Protein AF-A0A067BHR4-F1 (afdb_monomer)

InterPro domains:
  IPR001680 WD40 repeat [PF00400] (67-92)
  IPR001680 WD40 repeat [PS50082] (105-138)
  IPR001680 WD40 repeat [PS50082] (194-236)
  IPR001680 WD40 repeat [SM00320] (6-43)
  IPR001680 WD40 repeat [SM00320] (51-92)
  IPR001680 WD40 repeat [SM00320] (98-138)
  IPR001680 WD40 repeat [SM00320] (142-183)
  IPR001680 WD40 repeat [SM00320] (187-227)
  IPR001680 WD40 repeat [SM00320] (233-272)
  IPR015943 WD40/YVTN repeat-like-containing domain superfamily [G3DSA:2.130.10.10] (4-142)
  IPR015943 WD40/YVTN repeat-like-containing domain superfamily [G3DSA:2.130.10.10] (143-294)
  IPR019775 WD40 repeat, conserved site [PS00678] (214-228)
  IPR020472 PAC1/LIS1-like, WD-40 repeat [PR00320] (125-139)
  IPR020472 PAC1/LIS1-like, WD-40 repeat [PR00320] (214-228)
  IPR020472 PAC1/LIS1-like, WD-40 repeat [PR00320] (259-273)
  IPR036322 WD40-repeat-containing domain superfamily [SSF50978] (16-294)
  IPR037590 GATOR2 complex protein WDR24 [PTHR46200] (10-293)

Organism: Saprolegnia parasitica (strain CBS 223.65) (NCBI:txid695850)

Nearest PDB structures (foldseek):
  7uhy-assembly1_C-2  TM=9.517E-01  e=4.506E-29  Homo sapiens
  3w15-assembly1_A  TM=8.547E-01  e=2.687E-17  Saccharomyces cerevisiae S288C
  4ui9-assembly1_R  TM=8.628E-01  e=4.664E-16  Homo sapiens
  6s29-assembly1_A  TM=7.971E-01  e=6.706E-14  Schizosaccharomyces pombe
  8glv-assembly1_AF  TM=8.150E-01  e=4.045E-13  Chlamydomonas reinhardtii

Structure (mmCIF, N/CA/C/O backbone):
data_AF-A0A067BHR4-F1
#
_entry.id   AF-A0A067BHR4-F1
#
loop_
_atom_site.group_PDB
_atom_site.id
_atom_site.type_symbol
_atom_site.label_atom_id
_atom_site.label_alt_id
_atom_site.label_comp_id
_atom_site.label_asym_id
_atom_site.label_entity_id
_atom_site.label_seq_id
_atom_site.pdbx_PDB_ins_code
_atom_site.Cartn_x
_atom_site.Cartn_y
_atom_site.Cartn_z
_atom_site.occupancy
_atom_site.B_iso_or_equiv
_atom_site.auth_seq_id
_atom_site.auth_comp_id
_atom_site.auth_asym_id
_atom_site.auth_atom_id
_atom_site.pdbx_PDB_model_num
ATOM 1 N N . MET A 1 1 ? -31.551 -3.192 -27.755 1.00 36.75 1 MET A N 1
ATOM 2 C CA . MET A 1 1 ? -30.287 -2.454 -27.959 1.00 36.75 1 MET A CA 1
ATOM 3 C C . MET A 1 1 ? -29.221 -3.096 -27.089 1.00 36.75 1 MET A C 1
ATOM 5 O O . MET A 1 1 ? -29.213 -2.905 -25.882 1.00 36.75 1 MET A O 1
ATOM 9 N N . THR A 1 2 ? -28.407 -3.964 -27.681 1.00 36.38 2 THR A N 1
ATOM 10 C CA . THR A 1 2 ? -27.302 -4.659 -27.014 1.00 36.38 2 THR A CA 1
ATOM 11 C C . THR A 1 2 ? -26.177 -3.666 -26.753 1.00 36.38 2 THR A C 1
ATOM 13 O O . THR A 1 2 ? -25.510 -3.235 -27.690 1.00 36.38 2 THR A O 1
ATOM 16 N N . ALA A 1 3 ? -25.985 -3.280 -25.491 1.00 41.50 3 ALA A N 1
ATOM 17 C CA . ALA A 1 3 ? -24.822 -2.509 -25.077 1.00 41.50 3 ALA A CA 1
ATOM 18 C C . ALA A 1 3 ? -23.563 -3.336 -25.375 1.00 41.50 3 ALA A C 1
ATOM 20 O O . ALA A 1 3 ? -23.312 -4.362 -24.741 1.00 41.50 3 ALA A O 1
ATOM 21 N N . THR A 1 4 ? -22.795 -2.919 -26.378 1.00 42.12 4 THR A N 1
ATOM 22 C CA . THR A 1 4 ? -21.452 -3.432 -26.635 1.00 42.12 4 THR A CA 1
ATOM 23 C C . THR A 1 4 ? -20.629 -3.214 -25.371 1.00 42.12 4 THR A C 1
ATOM 25 O O . THR A 1 4 ? -20.359 -2.070 -25.002 1.00 42.12 4 THR A O 1
ATOM 28 N N . ARG A 1 5 ? -20.267 -4.302 -24.675 1.00 44.56 5 ARG A N 1
ATOM 29 C CA . ARG A 1 5 ? -19.268 -4.245 -23.600 1.00 44.56 5 ARG A CA 1
ATOM 30 C C . ARG A 1 5 ? -18.045 -3.517 -24.164 1.00 44.56 5 ARG A C 1
ATOM 32 O O . ARG A 1 5 ? -17.594 -3.915 -25.240 1.00 44.56 5 ARG A O 1
ATOM 39 N N . PRO A 1 6 ? -17.519 -2.476 -23.496 1.00 44.69 6 PRO A N 1
ATOM 40 C CA . PRO A 1 6 ? -16.293 -1.843 -23.953 1.00 44.69 6 PRO A CA 1
ATOM 41 C C . PRO A 1 6 ? -15.227 -2.933 -24.066 1.00 44.69 6 PRO A C 1
ATOM 43 O O . PRO A 1 6 ? -15.014 -3.704 -23.128 1.00 44.69 6 PRO A O 1
ATOM 46 N N . SER A 1 7 ? -14.629 -3.055 -25.250 1.00 50.75 7 SER A N 1
ATOM 47 C CA . SER A 1 7 ? -13.548 -3.998 -25.504 1.00 50.75 7 SER A CA 1
ATOM 48 C C . SER A 1 7 ? -12.422 -3.695 -24.524 1.00 50.75 7 SER A C 1
ATOM 50 O O . SER A 1 7 ? -11.800 -2.635 -24.601 1.00 50.75 7 SER A O 1
ATOM 52 N N . SER A 1 8 ? -12.180 -4.596 -23.576 1.00 58.19 8 SER A N 1
ATOM 53 C CA . SER A 1 8 ? -11.047 -4.482 -22.667 1.00 58.19 8 SER A CA 1
ATOM 54 C C . SER A 1 8 ? -9.769 -4.613 -23.491 1.00 58.19 8 SER A C 1
ATOM 56 O O . SER A 1 8 ? -9.454 -5.703 -23.973 1.00 58.19 8 SER A O 1
ATOM 58 N N . VAL A 1 9 ? -9.049 -3.511 -23.685 1.00 62.59 9 VAL A N 1
ATOM 59 C CA . VAL A 1 9 ? -7.726 -3.549 -24.309 1.00 62.59 9 VAL A CA 1
ATOM 60 C C . VAL A 1 9 ? -6.771 -4.170 -23.297 1.00 62.59 9 VAL A C 1
ATOM 62 O O . VAL A 1 9 ? -6.555 -3.622 -22.217 1.00 62.59 9 VAL A O 1
ATOM 65 N N . ARG A 1 10 ? -6.230 -5.344 -23.627 1.00 75.25 10 ARG A N 1
ATOM 66 C CA . ARG A 1 10 ? -5.195 -6.008 -22.834 1.00 75.25 10 ARG A CA 1
ATOM 67 C C . ARG A 1 10 ? -3.843 -5.699 -23.465 1.00 75.25 10 ARG A C 1
ATOM 69 O O . ARG A 1 10 ? -3.618 -6.048 -24.618 1.00 75.25 10 ARG A O 1
ATOM 76 N N . ALA A 1 11 ? -2.956 -5.080 -22.698 1.00 84.06 11 ALA A N 1
ATOM 77 C CA . ALA A 1 11 ? -1.554 -4.899 -23.052 1.00 84.06 11 ALA A CA 1
ATOM 78 C C . ALA A 1 11 ? -0.674 -5.618 -22.022 1.00 84.06 11 ALA A C 1
ATOM 80 O O . ALA A 1 11 ? -1.048 -5.741 -20.855 1.00 84.06 11 ALA A O 1
ATOM 81 N N . SER A 1 12 ? 0.490 -6.097 -22.450 1.00 87.44 12 SER A N 1
ATOM 82 C CA . SER A 1 12 ? 1.488 -6.730 -21.586 1.00 87.44 12 SER A CA 1
ATOM 83 C C . SER A 1 12 ? 2.883 -6.252 -21.968 1.00 87.44 12 SER A C 1
ATOM 85 O O . SER A 1 12 ? 3.143 -5.953 -23.130 1.00 87.44 12 SER A O 1
ATOM 87 N N . MET A 1 13 ? 3.773 -6.185 -20.983 1.00 89.12 13 MET A N 1
ATOM 88 C CA . MET A 1 13 ? 5.179 -5.842 -21.165 1.00 89.12 13 MET A CA 1
ATOM 89 C C . MET A 1 13 ? 6.017 -6.798 -20.324 1.00 89.12 13 MET A C 1
ATOM 91 O O . MET A 1 13 ? 5.698 -7.026 -19.157 1.00 89.12 13 MET A O 1
ATOM 95 N N . GLU A 1 14 ? 7.067 -7.357 -20.916 1.00 88.69 14 GLU A N 1
ATOM 96 C CA . GLU A 1 14 ? 7.981 -8.269 -20.233 1.00 88.69 14 GLU A CA 1
ATOM 97 C C . GLU A 1 14 ? 9.214 -7.526 -19.713 1.00 88.69 14 GLU A C 1
ATOM 99 O O . GLU A 1 14 ? 9.689 -6.554 -20.308 1.00 88.69 14 GLU A O 1
ATOM 104 N N . PHE A 1 15 ? 9.746 -8.000 -18.588 1.00 86.94 15 PHE A N 1
ATOM 105 C CA . PHE A 1 15 ? 10.943 -7.457 -17.954 1.00 86.94 15 PHE A CA 1
ATOM 106 C C . PHE A 1 15 ? 11.947 -8.575 -17.717 1.00 86.94 15 PHE A C 1
ATOM 108 O O . PHE A 1 15 ? 11.577 -9.720 -17.484 1.00 86.94 15 PHE A O 1
ATOM 115 N N . ALA A 1 16 ? 13.231 -8.225 -17.724 1.00 84.69 16 ALA A N 1
ATOM 116 C CA . ALA A 1 16 ? 14.322 -9.181 -17.553 1.00 84.69 16 ALA A CA 1
ATOM 117 C C . ALA A 1 16 ? 14.447 -9.755 -16.124 1.00 84.69 16 ALA A C 1
ATOM 119 O O . ALA A 1 16 ? 15.324 -10.578 -15.876 1.00 84.69 16 ALA A O 1
ATOM 120 N N . GLY A 1 17 ? 13.620 -9.309 -15.174 1.00 84.88 17 GLY A N 1
ATOM 121 C CA . GLY A 1 17 ? 13.688 -9.722 -13.775 1.00 84.88 17 GLY A CA 1
ATOM 122 C C . GLY A 1 17 ? 12.357 -9.550 -13.041 1.00 84.88 17 GLY A C 1
ATOM 123 O O . GLY A 1 17 ? 11.447 -8.896 -13.561 1.00 84.88 17 GLY A O 1
ATOM 124 N N . PRO A 1 18 ? 12.237 -10.129 -11.832 1.00 86.69 18 PRO A N 1
ATOM 125 C CA . PRO A 1 18 ? 11.008 -10.097 -11.054 1.00 86.69 18 PRO A CA 1
ATOM 126 C C . PRO A 1 18 ? 10.671 -8.670 -10.615 1.00 86.69 18 PRO A C 1
ATOM 128 O O . PRO A 1 18 ? 11.534 -7.916 -10.150 1.00 86.69 18 PRO A O 1
ATOM 131 N N . LEU A 1 19 ? 9.392 -8.324 -10.739 1.00 90.62 19 LEU A N 1
ATOM 132 C CA . LEU A 1 19 ? 8.834 -7.070 -10.250 1.00 90.62 19 LEU A CA 1
ATOM 133 C C . LEU A 1 19 ? 8.261 -7.277 -8.850 1.00 90.62 19 LEU A C 1
ATOM 135 O O . LEU A 1 19 ? 7.536 -8.237 -8.605 1.00 90.62 19 LEU A O 1
ATOM 139 N N . ASN A 1 20 ? 8.552 -6.350 -7.946 1.00 91.31 20 ASN A N 1
ATOM 140 C CA . ASN A 1 20 ? 8.080 -6.398 -6.562 1.00 91.31 20 ASN A CA 1
ATOM 141 C C . ASN A 1 20 ? 6.986 -5.367 -6.280 1.00 91.31 20 ASN A C 1
ATOM 143 O O . ASN A 1 20 ? 6.199 -5.561 -5.356 1.00 91.31 20 ASN A O 1
ATOM 147 N N . ALA A 1 21 ? 6.972 -4.269 -7.038 1.00 93.06 21 ALA A N 1
ATOM 148 C CA . ALA A 1 21 ? 6.108 -3.130 -6.786 1.00 93.06 21 ALA A CA 1
ATOM 149 C C . ALA A 1 21 ? 5.686 -2.442 -8.083 1.00 93.06 21 ALA A C 1
ATOM 151 O O . ALA A 1 21 ? 6.461 -2.341 -9.044 1.00 93.06 21 ALA A O 1
ATOM 152 N N . VAL A 1 22 ? 4.465 -1.917 -8.069 1.00 94.81 22 VAL A N 1
ATOM 153 C CA . VAL A 1 22 ? 3.915 -1.089 -9.138 1.00 94.81 22 VAL A CA 1
ATOM 154 C C . VAL A 1 22 ? 3.213 0.119 -8.534 1.00 94.81 22 VAL A C 1
ATOM 156 O O . VAL A 1 22 ? 2.601 0.042 -7.471 1.00 94.81 22 VAL A O 1
ATOM 159 N N . SER A 1 23 ? 3.305 1.260 -9.206 1.00 95.38 23 SER A N 1
ATOM 160 C CA . SER A 1 23 ? 2.502 2.425 -8.863 1.00 95.38 23 SER A CA 1
ATOM 161 C C . SER A 1 23 ? 2.081 3.183 -10.100 1.00 95.38 23 SER A C 1
ATOM 163 O O . SER A 1 23 ? 2.891 3.442 -10.987 1.00 95.38 23 SER A O 1
ATOM 165 N N . VAL A 1 24 ? 0.831 3.616 -10.106 1.00 94.38 24 VAL A N 1
ATOM 166 C CA . VAL A 1 24 ? 0.246 4.495 -11.111 1.00 94.38 24 VAL A CA 1
ATOM 167 C C . VAL A 1 24 ? 0.362 5.945 -10.636 1.00 94.38 24 VAL A C 1
ATOM 169 O O . VAL A 1 24 ? 0.287 6.217 -9.436 1.00 94.38 24 VAL A O 1
ATOM 172 N N . SER A 1 25 ? 0.628 6.865 -11.562 1.00 93.69 25 SER A N 1
ATOM 173 C CA . SER A 1 25 ? 0.728 8.298 -11.280 1.00 93.69 25 SER A CA 1
ATOM 174 C C . SER A 1 25 ? -0.648 8.919 -11.026 1.00 93.69 25 SER A C 1
ATOM 176 O O . SER A 1 25 ? -1.676 8.328 -11.362 1.00 93.69 25 SER A O 1
ATOM 178 N N . SER A 1 26 ? -0.695 10.126 -10.458 1.00 88.88 26 SER A N 1
ATOM 179 C CA . SER A 1 26 ? -1.967 10.775 -10.119 1.00 88.88 26 SER A CA 1
ATOM 180 C C . SER A 1 26 ? -2.835 11.068 -11.348 1.00 88.88 26 SER A C 1
ATOM 182 O O . SER A 1 26 ? -4.058 10.973 -11.265 1.00 88.88 26 SER A O 1
ATOM 184 N N . SER A 1 27 ? -2.233 11.340 -12.512 1.00 88.38 27 SER A N 1
ATOM 185 C CA . SER A 1 27 ? -2.968 11.465 -13.782 1.00 88.38 27 SER A CA 1
ATOM 186 C C . SER A 1 27 ? -3.315 10.144 -14.468 1.00 88.38 27 SER A C 1
ATOM 188 O O . SER A 1 27 ? -3.947 10.174 -15.524 1.00 88.38 27 SER A O 1
ATOM 190 N N . GLN A 1 28 ? -2.895 9.000 -13.919 1.00 88.38 28 GLN A N 1
ATOM 191 C CA . GLN A 1 28 ? -3.074 7.663 -14.503 1.00 88.38 28 GLN A CA 1
ATOM 192 C C . GLN A 1 28 ? -2.407 7.456 -15.873 1.00 88.38 28 GLN A C 1
ATOM 194 O O . GLN A 1 28 ? -2.713 6.503 -16.587 1.00 88.38 28 GLN A O 1
ATOM 199 N N . LYS A 1 29 ? -1.469 8.332 -16.250 1.00 88.81 29 LYS A N 1
ATOM 200 C CA . LYS A 1 29 ? -0.757 8.259 -17.538 1.00 88.81 29 LYS A CA 1
ATOM 201 C C . LYS A 1 29 ? 0.556 7.497 -17.450 1.00 88.81 29 LYS A C 1
ATOM 203 O O . LYS A 1 29 ? 0.995 6.916 -18.442 1.00 88.81 29 LYS A O 1
ATOM 208 N N . LEU A 1 30 ? 1.201 7.544 -16.287 1.00 92.88 30 LEU A N 1
ATOM 209 C CA . LEU A 1 30 ? 2.498 6.927 -16.054 1.00 92.88 30 LEU A CA 1
ATOM 210 C C . LEU A 1 30 ? 2.375 5.811 -15.024 1.00 92.88 30 LEU A C 1
ATOM 212 O O . LEU A 1 30 ? 1.640 5.913 -14.044 1.00 92.88 30 LEU A O 1
ATOM 216 N N . ILE A 1 31 ? 3.148 4.757 -15.241 1.00 94.44 31 ILE A N 1
ATOM 217 C CA . ILE A 1 31 ? 3.264 3.610 -14.354 1.00 94.44 31 ILE A CA 1
ATOM 218 C C . ILE A 1 31 ? 4.740 3.453 -14.021 1.00 94.44 31 ILE A C 1
ATOM 220 O O . ILE A 1 31 ? 5.584 3.370 -14.911 1.00 94.44 31 ILE A O 1
ATOM 224 N N . ALA A 1 32 ? 5.055 3.429 -12.734 1.00 94.00 32 ALA A N 1
ATOM 225 C CA . ALA A 1 32 ? 6.370 3.063 -12.247 1.00 94.00 32 ALA A CA 1
ATOM 226 C C . ALA A 1 32 ? 6.331 1.592 -11.846 1.00 94.00 32 ALA A C 1
ATOM 228 O O . ALA A 1 32 ? 5.483 1.185 -11.054 1.00 94.00 32 ALA A O 1
ATOM 229 N N . VAL A 1 33 ? 7.252 0.809 -12.389 1.00 93.31 33 VAL A N 1
ATOM 230 C CA . VAL A 1 33 ? 7.459 -0.589 -12.012 1.00 93.31 33 VAL A CA 1
ATOM 231 C C . VAL A 1 33 ? 8.862 -0.746 -11.469 1.00 93.31 33 VAL A C 1
ATOM 233 O O . VAL A 1 33 ? 9.806 -0.125 -11.970 1.00 93.31 33 VAL A O 1
ATOM 236 N N . GLY A 1 34 ? 9.023 -1.607 -10.476 1.00 90.75 34 GLY A N 1
ATOM 237 C CA . GLY A 1 34 ? 10.359 -1.970 -10.055 1.00 90.75 34 GLY A CA 1
ATOM 238 C C . GLY A 1 34 ? 10.439 -3.213 -9.200 1.00 90.75 34 GLY A C 1
ATOM 239 O O . GLY A 1 34 ? 9.450 -3.752 -8.705 1.00 90.75 34 GLY A O 1
ATOM 240 N N . GLY A 1 35 ? 11.667 -3.688 -9.083 1.00 87.56 35 GLY A N 1
ATOM 241 C CA . GLY A 1 35 ? 12.011 -4.939 -8.439 1.00 87.56 35 GLY A CA 1
ATOM 242 C C . GLY A 1 35 ? 13.521 -5.090 -8.364 1.00 87.56 35 GLY A C 1
ATOM 243 O O . GLY A 1 35 ? 14.229 -4.131 -8.039 1.00 87.56 35 GLY A O 1
ATOM 244 N N . ARG A 1 36 ? 14.020 -6.291 -8.651 1.00 84.50 36 ARG A N 1
ATOM 245 C CA . ARG A 1 36 ? 15.461 -6.557 -8.681 1.00 84.50 36 ARG A CA 1
ATOM 246 C C . ARG A 1 36 ? 16.049 -6.067 -10.003 1.00 84.50 36 ARG A C 1
ATOM 248 O O . ARG A 1 36 ? 15.639 -6.537 -11.056 1.00 84.50 36 ARG A O 1
ATOM 255 N N . ASP A 1 37 ? 16.974 -5.110 -9.936 1.00 78.25 37 ASP A N 1
ATOM 256 C CA . ASP A 1 37 ? 17.680 -4.515 -11.090 1.00 78.25 37 ASP A CA 1
ATOM 257 C C . ASP A 1 37 ? 16.777 -3.842 -12.149 1.00 78.25 37 ASP A C 1
ATOM 259 O O . ASP A 1 37 ? 17.237 -3.420 -13.212 1.00 78.25 37 ASP A O 1
ATOM 263 N N . VAL A 1 38 ? 15.486 -3.683 -11.844 1.00 84.00 38 VAL A N 1
ATOM 264 C CA . VAL A 1 38 ? 14.494 -3.021 -12.692 1.00 84.00 38 VAL A CA 1
ATOM 265 C C . VAL A 1 38 ? 13.873 -1.880 -11.903 1.00 84.00 38 VAL A C 1
ATOM 267 O O . VAL A 1 38 ? 13.279 -2.099 -10.850 1.00 84.00 38 VAL A O 1
ATOM 270 N N . LEU A 1 39 ? 13.975 -0.666 -12.437 1.00 88.81 39 LEU A N 1
ATOM 271 C CA . LEU A 1 39 ? 13.170 0.474 -12.020 1.00 88.81 39 LEU A CA 1
ATOM 272 C C . LEU A 1 39 ? 12.885 1.320 -13.262 1.00 88.81 39 LEU A C 1
ATOM 274 O O . LEU A 1 39 ? 13.771 1.979 -13.808 1.00 88.81 39 LEU A O 1
ATOM 278 N N . LYS A 1 40 ? 11.656 1.240 -13.765 1.00 91.00 40 LYS A N 1
ATOM 279 C CA . LYS A 1 40 ? 11.264 1.826 -15.050 1.00 91.00 40 LYS A CA 1
ATOM 280 C C . LYS A 1 40 ? 9.972 2.614 -14.924 1.00 91.00 40 LYS A C 1
ATOM 282 O O . LYS A 1 40 ? 9.098 2.273 -14.131 1.00 91.00 40 LYS A O 1
ATOM 287 N N . ILE A 1 41 ? 9.858 3.649 -15.748 1.00 91.94 41 ILE A N 1
ATOM 288 C CA . ILE A 1 41 ? 8.626 4.402 -15.961 1.00 91.94 41 ILE A CA 1
ATOM 289 C C . ILE A 1 41 ? 8.107 4.067 -17.347 1.00 91.94 41 ILE A C 1
ATOM 291 O O . ILE A 1 41 ? 8.840 4.144 -18.335 1.00 91.94 41 ILE A O 1
ATOM 295 N N . ILE A 1 42 ? 6.833 3.725 -17.401 1.00 93.44 42 ILE A N 1
ATOM 296 C CA . ILE A 1 42 ? 6.124 3.248 -18.577 1.00 93.44 42 ILE A CA 1
ATOM 297 C C . ILE A 1 42 ? 4.884 4.121 -18.753 1.00 93.44 42 ILE A C 1
ATOM 299 O O . ILE A 1 42 ? 4.310 4.586 -17.770 1.00 93.44 42 ILE A O 1
ATOM 303 N N . ALA A 1 43 ? 4.469 4.349 -19.991 1.00 92.25 43 ALA A N 1
ATOM 304 C CA . ALA A 1 43 ? 3.174 4.939 -20.307 1.00 92.25 43 ALA A CA 1
ATOM 305 C C . ALA A 1 43 ? 2.304 3.916 -21.039 1.00 92.25 43 ALA A C 1
ATOM 307 O O . ALA A 1 43 ? 2.822 3.105 -21.810 1.00 92.25 43 ALA A O 1
ATOM 308 N N . LEU A 1 44 ? 0.992 3.965 -20.807 1.00 87.62 44 LEU A N 1
ATOM 309 C CA . LEU A 1 44 ? 0.024 3.247 -21.630 1.00 87.62 44 LEU A CA 1
ATOM 310 C C . LEU A 1 44 ? -0.404 4.159 -22.783 1.00 87.62 44 LEU A C 1
ATOM 312 O O . LEU A 1 44 ? -1.058 5.177 -22.567 1.00 87.62 44 LEU A O 1
ATOM 316 N N . GLU A 1 45 ? -0.019 3.797 -24.001 1.00 87.44 45 GLU A N 1
ATOM 317 C CA . GLU A 1 45 ? -0.392 4.496 -25.232 1.00 87.44 45 GLU A CA 1
ATOM 318 C C . GLU A 1 45 ? -1.351 3.632 -26.065 1.00 87.44 45 GLU A C 1
ATOM 320 O O . GLU A 1 45 ? -1.623 2.479 -25.727 1.00 87.44 45 GLU A O 1
ATOM 325 N N . SER A 1 46 ? -1.880 4.167 -27.170 1.00 82.00 46 SER A N 1
ATOM 326 C CA . SER A 1 46 ? -2.831 3.446 -28.035 1.00 82.00 46 SER A CA 1
ATOM 327 C C . SER A 1 46 ? -2.286 2.115 -28.570 1.00 82.00 46 SER A C 1
ATOM 329 O O . SER A 1 46 ? -3.058 1.186 -28.790 1.00 82.00 46 SER A O 1
ATOM 331 N N . GLY A 1 47 ? -0.964 2.015 -28.750 1.00 79.00 47 GLY A N 1
ATOM 332 C CA . GLY A 1 47 ? -0.262 0.803 -29.185 1.00 79.00 47 GLY A CA 1
ATOM 333 C C . GLY A 1 47 ? 0.174 -0.141 -28.057 1.00 79.00 47 GLY A C 1
ATOM 334 O O . GLY A 1 47 ? 0.805 -1.155 -28.343 1.00 79.00 47 GLY A O 1
ATOM 335 N N . GLY A 1 48 ? -0.131 0.172 -26.793 1.00 85.88 48 GLY A N 1
ATOM 336 C CA . GLY A 1 48 ? 0.277 -0.609 -25.624 1.00 85.88 48 GLY A CA 1
ATOM 337 C C . GLY A 1 48 ? 1.287 0.112 -24.729 1.00 85.88 48 GLY A C 1
ATOM 338 O O . GLY A 1 48 ? 1.358 1.340 -24.693 1.00 85.88 48 GLY A O 1
ATOM 339 N N . PHE A 1 49 ? 2.042 -0.662 -23.952 1.00 89.50 49 PHE A N 1
ATOM 340 C CA . PHE A 1 49 ? 2.999 -0.125 -22.988 1.00 89.50 49 PHE A CA 1
ATOM 341 C C . PHE A 1 49 ? 4.305 0.311 -23.655 1.00 89.50 49 PHE A C 1
ATOM 343 O O . PHE A 1 49 ? 4.954 -0.476 -24.343 1.00 89.50 49 PHE A O 1
ATOM 350 N N . VAL A 1 50 ? 4.720 1.550 -23.391 1.00 91.31 50 VAL A N 1
ATOM 351 C CA . VAL A 1 50 ? 5.963 2.135 -23.911 1.00 91.31 50 VAL A CA 1
ATOM 352 C C . VAL A 1 50 ? 6.860 2.561 -22.753 1.00 91.31 50 VAL A C 1
ATOM 354 O O . VAL A 1 50 ? 6.439 3.317 -21.876 1.00 91.31 50 VAL A O 1
ATOM 357 N N . GLU A 1 51 ? 8.117 2.108 -22.756 1.00 91.69 51 GLU A N 1
ATOM 358 C CA . GLU A 1 51 ? 9.123 2.560 -21.789 1.00 91.69 51 GLU A CA 1
ATOM 359 C C . GLU A 1 51 ? 9.447 4.038 -22.035 1.00 91.69 51 GLU A C 1
ATOM 361 O O . GLU A 1 51 ? 9.872 4.430 -23.120 1.00 91.69 51 GLU A O 1
ATOM 366 N N . LYS A 1 52 ? 9.248 4.869 -21.011 1.00 90.19 52 LYS A N 1
ATOM 367 C CA . LYS A 1 52 ? 9.584 6.294 -21.049 1.00 90.19 52 LYS A CA 1
ATOM 368 C C . LYS A 1 52 ? 10.940 6.570 -20.435 1.00 90.19 52 LYS A C 1
ATOM 370 O O . LYS A 1 52 ? 11.668 7.413 -20.950 1.00 90.19 52 LYS A O 1
ATOM 375 N N . ARG A 1 53 ? 11.262 5.911 -19.316 1.00 86.06 53 ARG A N 1
ATOM 376 C CA . ARG A 1 53 ? 12.523 6.124 -18.592 1.00 86.06 53 ARG A CA 1
ATOM 377 C C . ARG A 1 53 ? 12.984 4.875 -17.862 1.00 86.06 53 ARG A C 1
ATOM 379 O O . ARG A 1 53 ? 12.175 4.142 -17.302 1.00 86.06 53 ARG A O 1
ATOM 386 N N . ASN A 1 54 ? 14.300 4.733 -17.767 1.00 86.31 54 ASN A N 1
ATOM 387 C CA . ASN A 1 54 ? 14.970 3.774 -16.902 1.00 86.31 54 ASN A CA 1
ATOM 388 C C . ASN A 1 54 ? 15.621 4.545 -15.750 1.00 86.31 54 ASN A C 1
ATOM 390 O O . ASN A 1 54 ? 16.536 5.341 -15.972 1.00 86.31 54 ASN A O 1
ATOM 394 N N . LEU A 1 55 ? 15.105 4.374 -14.536 1.00 81.94 55 LEU A N 1
ATOM 395 C CA . LEU A 1 55 ? 15.639 5.047 -13.362 1.00 81.94 55 LEU A CA 1
ATOM 396 C C . LEU A 1 55 ? 16.761 4.184 -12.796 1.00 81.94 55 LEU A C 1
ATOM 398 O O . LEU A 1 55 ? 16.528 3.125 -12.221 1.00 81.94 55 LEU A O 1
ATOM 402 N N . ARG A 1 56 ? 17.996 4.648 -12.949 1.00 74.50 56 ARG A N 1
ATOM 403 C CA . ARG A 1 56 ? 19.157 4.019 -12.320 1.00 74.50 56 ARG A CA 1
ATOM 404 C C . ARG A 1 56 ? 19.765 4.972 -11.321 1.00 74.50 56 ARG A C 1
ATOM 406 O O . ARG A 1 56 ? 19.775 6.186 -11.522 1.00 74.50 56 ARG A O 1
ATOM 413 N N . SER A 1 57 ? 20.274 4.412 -10.234 1.00 64.19 57 SER A N 1
ATOM 414 C CA . SER A 1 57 ? 21.068 5.196 -9.307 1.00 64.19 57 SER A CA 1
ATOM 415 C C . SER A 1 57 ? 22.443 5.481 -9.898 1.00 64.19 57 SER A C 1
ATOM 417 O O . SER A 1 57 ? 23.109 4.564 -10.371 1.00 64.19 57 SER A O 1
ATOM 419 N N . ALA A 1 58 ? 22.890 6.738 -9.834 1.00 55.62 58 ALA A N 1
ATOM 420 C CA . ALA A 1 58 ? 24.227 7.123 -10.292 1.00 55.62 58 ALA A CA 1
ATOM 421 C C . ALA A 1 58 ? 25.336 6.533 -9.400 1.00 55.62 58 ALA A C 1
ATOM 423 O O . ALA A 1 58 ? 26.443 6.269 -9.865 1.00 55.62 58 ALA A O 1
ATOM 424 N N . LYS A 1 59 ? 25.039 6.282 -8.117 1.00 57.16 59 LYS A N 1
ATOM 425 C CA . LYS A 1 59 ? 25.922 5.510 -7.234 1.00 57.16 59 LYS A CA 1
ATOM 426 C C . LYS A 1 59 ? 25.659 4.025 -7.495 1.00 57.16 59 LYS A C 1
ATOM 428 O O . LYS A 1 59 ? 24.594 3.530 -7.125 1.00 57.16 59 LYS A O 1
ATOM 433 N N . SER A 1 60 ? 26.621 3.332 -8.106 1.00 45.50 60 SER A N 1
ATOM 434 C CA . SER A 1 60 ? 26.562 1.892 -8.429 1.00 45.50 60 SER A CA 1
ATOM 435 C C . SER A 1 60 ? 26.309 0.995 -7.211 1.00 45.50 60 SER A C 1
ATOM 437 O O . SER A 1 60 ? 25.810 -0.117 -7.353 1.00 45.50 60 SER A O 1
ATOM 439 N N . SER A 1 61 ? 26.585 1.495 -6.003 1.00 43.19 61 SER A N 1
ATOM 440 C CA . SER A 1 61 ? 26.292 0.812 -4.746 1.00 43.19 61 SER A CA 1
ATOM 441 C C . SER A 1 61 ? 24.812 0.810 -4.362 1.00 43.19 61 SER A C 1
ATOM 443 O O . SER A 1 61 ? 24.491 0.171 -3.375 1.00 43.19 61 SER A O 1
ATOM 445 N N . LEU A 1 62 ? 23.925 1.496 -5.100 1.00 52.91 62 LEU A N 1
ATOM 446 C CA . LEU A 1 62 ? 22.485 1.594 -4.820 1.00 52.91 62 LEU A CA 1
ATOM 447 C C . LEU A 1 62 ? 21.593 0.775 -5.780 1.00 52.91 62 LEU A C 1
ATOM 449 O O . LEU A 1 62 ? 20.393 1.040 -5.851 1.00 52.91 62 LEU A O 1
ATOM 453 N N . ASN A 1 63 ? 22.132 -0.225 -6.493 1.00 57.28 63 ASN A N 1
ATOM 454 C CA . ASN A 1 63 ? 21.339 -1.218 -7.247 1.00 57.28 63 ASN A CA 1
ATOM 455 C C . ASN A 1 63 ? 20.600 -2.173 -6.290 1.00 57.28 63 ASN A C 1
ATOM 457 O O . ASN A 1 63 ? 20.793 -3.386 -6.294 1.00 57.28 63 ASN A O 1
ATOM 461 N N . PHE A 1 64 ? 19.804 -1.614 -5.387 1.00 65.94 64 PHE A N 1
ATOM 462 C CA . PHE A 1 64 ? 19.075 -2.381 -4.398 1.00 65.94 64 PHE A CA 1
ATOM 463 C C . PHE A 1 64 ? 17.721 -2.792 -4.953 1.00 65.94 64 PHE A C 1
ATOM 465 O O . PHE A 1 64 ? 17.035 -2.016 -5.618 1.00 65.94 64 PHE A O 1
ATOM 472 N N . SER A 1 65 ? 17.331 -4.025 -4.634 1.00 81.94 65 SER A N 1
ATOM 473 C CA . SER A 1 65 ? 15.991 -4.522 -4.914 1.00 81.94 65 SER A CA 1
ATOM 474 C C . SER A 1 65 ? 14.965 -3.572 -4.304 1.00 81.94 65 SER A C 1
ATOM 476 O O . SER A 1 65 ? 15.001 -3.286 -3.103 1.00 81.94 65 SER A O 1
ATOM 478 N N . THR A 1 66 ? 14.067 -3.073 -5.147 1.00 87.19 66 THR A N 1
ATOM 479 C CA . THR A 1 66 ? 12.979 -2.202 -4.706 1.00 87.19 66 THR A CA 1
ATOM 480 C C . THR A 1 66 ? 11.877 -3.067 -4.109 1.00 87.19 66 THR A C 1
ATOM 482 O O . THR A 1 66 ? 11.445 -4.022 -4.748 1.00 87.19 66 THR A O 1
ATOM 485 N N . ASN A 1 67 ? 11.452 -2.768 -2.883 1.00 92.06 67 ASN A N 1
ATOM 486 C CA . ASN A 1 67 ? 10.363 -3.464 -2.191 1.00 92.06 67 ASN A CA 1
ATOM 487 C C . ASN A 1 67 ? 9.009 -2.783 -2.394 1.00 92.06 67 ASN A C 1
ATOM 489 O O . ASN A 1 67 ? 7.981 -3.455 -2.395 1.00 92.06 67 ASN A O 1
ATOM 493 N N . ASP A 1 68 ? 9.009 -1.456 -2.522 1.00 94.75 68 ASP A N 1
ATOM 494 C CA . ASP A 1 68 ? 7.795 -0.670 -2.713 1.00 94.75 68 ASP A CA 1
ATOM 495 C C . ASP A 1 68 ? 8.087 0.606 -3.506 1.00 94.75 68 ASP A C 1
ATOM 497 O O . ASP A 1 68 ? 9.182 1.174 -3.429 1.00 94.75 68 ASP A O 1
ATOM 501 N N . ILE A 1 69 ? 7.095 1.045 -4.275 1.00 95.00 69 ILE A N 1
ATOM 502 C CA . ILE A 1 69 ? 7.140 2.246 -5.109 1.00 95.00 69 ILE A CA 1
ATOM 503 C C . ILE A 1 69 ? 5.819 2.964 -4.934 1.00 95.00 69 ILE A C 1
ATOM 505 O O . ILE A 1 69 ? 4.761 2.355 -5.092 1.00 95.00 69 ILE A O 1
ATOM 509 N N . ARG A 1 70 ? 5.870 4.268 -4.664 1.00 96.00 70 ARG A N 1
ATOM 510 C CA . ARG A 1 70 ? 4.670 5.104 -4.622 1.00 96.00 70 ARG A CA 1
ATOM 511 C C . ARG A 1 70 ? 4.904 6.428 -5.322 1.00 96.00 70 ARG A C 1
ATOM 513 O O . ARG A 1 70 ? 5.783 7.206 -4.930 1.00 96.00 70 ARG A O 1
ATOM 520 N N . TRP A 1 71 ? 4.088 6.683 -6.340 1.00 95.44 71 TRP A N 1
ATOM 521 C CA . TRP A 1 71 ? 3.950 8.018 -6.907 1.00 95.44 71 TRP A CA 1
ATOM 522 C C . TRP A 1 71 ? 3.419 8.978 -5.862 1.00 95.44 71 TRP A C 1
ATOM 524 O O . TRP A 1 71 ? 2.638 8.618 -4.981 1.00 95.44 71 TRP A O 1
ATOM 534 N N . HIS A 1 72 ? 3.872 10.212 -5.972 1.00 94.25 72 HIS A N 1
ATOM 535 C CA . HIS A 1 72 ? 3.388 11.289 -5.148 1.00 94.25 72 HIS A CA 1
ATOM 536 C C . HIS A 1 72 ? 1.923 11.613 -5.503 1.00 94.25 72 HIS A C 1
ATOM 538 O O . HIS A 1 72 ? 1.602 11.766 -6.682 1.00 94.25 72 HIS A O 1
ATOM 544 N N . PRO A 1 73 ? 1.026 11.782 -4.517 1.00 90.38 73 PRO A N 1
ATOM 545 C CA . PRO A 1 73 ? -0.419 11.857 -4.760 1.00 90.38 73 PRO A CA 1
ATOM 546 C C . PRO A 1 73 ? -0.840 13.083 -5.581 1.00 90.38 73 PRO A C 1
ATOM 548 O O . PRO A 1 73 ? -1.836 13.047 -6.292 1.00 90.38 73 PRO A O 1
ATOM 551 N N . GLN A 1 74 ? -0.067 14.169 -5.509 1.00 89.38 74 GLN A N 1
ATOM 552 C CA . GLN A 1 74 ? -0.364 15.433 -6.198 1.00 89.38 74 GLN A CA 1
ATOM 553 C C . GLN A 1 74 ? 0.597 15.735 -7.359 1.00 89.38 74 GLN A C 1
ATOM 555 O O . GLN A 1 74 ? 0.500 16.788 -7.979 1.00 89.38 74 GLN A O 1
ATOM 560 N N . SER A 1 75 ? 1.569 14.857 -7.639 1.00 89.62 75 SER A N 1
ATOM 561 C CA . SER A 1 75 ? 2.624 15.131 -8.621 1.00 89.62 75 SER A CA 1
ATOM 562 C C . SER A 1 75 ? 2.892 13.912 -9.489 1.00 89.62 75 SER A C 1
ATOM 564 O O . SER A 1 75 ? 3.294 12.863 -8.999 1.00 89.62 75 SER A O 1
ATOM 566 N N . ASP A 1 76 ? 2.782 14.103 -10.801 1.00 88.12 76 ASP A N 1
ATOM 567 C CA . ASP A 1 76 ? 3.158 13.107 -11.808 1.00 88.12 76 ASP A CA 1
ATOM 568 C C . ASP A 1 76 ? 4.665 13.023 -12.054 1.00 88.12 76 ASP A C 1
ATOM 570 O O . ASP A 1 76 ? 5.098 12.295 -12.944 1.00 88.12 76 ASP A O 1
ATOM 574 N N . TYR A 1 77 ? 5.476 13.796 -11.327 1.00 88.06 77 TYR A N 1
ATOM 575 C CA . TYR A 1 77 ? 6.922 13.825 -11.528 1.00 88.06 77 TYR A CA 1
ATOM 576 C C . TYR A 1 77 ? 7.740 13.359 -10.331 1.00 88.06 77 TYR A C 1
ATOM 578 O O . TYR A 1 77 ? 8.927 13.071 -10.493 1.00 88.06 77 TYR A O 1
ATOM 586 N N . LEU A 1 78 ? 7.124 13.247 -9.154 1.00 91.94 78 LEU A N 1
ATOM 587 C CA . LEU A 1 78 ? 7.773 12.748 -7.950 1.00 91.94 78 LEU A CA 1
ATOM 588 C C . LEU A 1 78 ? 7.307 11.335 -7.628 1.00 91.94 78 LEU A C 1
ATOM 590 O O . LEU A 1 78 ? 6.113 11.049 -7.595 1.00 91.94 78 LEU A O 1
ATOM 594 N N . LEU A 1 79 ? 8.256 10.467 -7.300 1.00 93.38 79 LEU A N 1
ATOM 595 C CA . LEU A 1 79 ? 7.965 9.155 -6.734 1.00 93.38 79 LEU A CA 1
ATOM 596 C C . LEU A 1 79 ? 8.997 8.796 -5.670 1.00 93.38 79 LEU A C 1
ATOM 598 O O . LEU A 1 79 ? 10.144 9.248 -5.711 1.00 93.38 79 LEU A O 1
ATOM 602 N N . ALA A 1 80 ? 8.579 7.977 -4.714 1.00 93.81 80 ALA A N 1
ATOM 603 C CA . ALA A 1 80 ? 9.447 7.388 -3.708 1.00 93.81 80 ALA A CA 1
ATOM 604 C C . ALA A 1 80 ? 9.633 5.898 -3.990 1.00 93.81 80 ALA A C 1
ATOM 606 O O . ALA A 1 80 ? 8.693 5.212 -4.394 1.00 93.81 80 ALA A O 1
ATOM 607 N N . THR A 1 81 ? 10.840 5.405 -3.736 1.00 93.50 81 THR A N 1
ATOM 608 C CA . THR A 1 81 ? 11.167 3.978 -3.772 1.00 93.50 81 THR A CA 1
ATOM 609 C C . THR A 1 81 ? 11.770 3.549 -2.445 1.00 93.50 81 THR A C 1
ATOM 611 O O . THR A 1 81 ? 12.657 4.228 -1.921 1.00 93.50 81 THR A O 1
ATOM 614 N N . ALA A 1 82 ? 11.320 2.407 -1.943 1.00 93.31 82 ALA A N 1
ATOM 615 C CA . ALA A 1 82 ? 11.818 1.752 -0.742 1.00 93.31 82 ALA A CA 1
ATOM 616 C C . ALA A 1 82 ? 12.695 0.555 -1.120 1.00 93.31 82 ALA A C 1
ATOM 618 O O . ALA A 1 82 ? 12.304 -0.248 -1.970 1.00 93.31 82 ALA A O 1
ATOM 619 N N . SER A 1 83 ? 13.860 0.410 -0.492 1.00 91.31 83 SER A N 1
ATOM 620 C CA . SER A 1 83 ? 14.811 -0.660 -0.809 1.00 91.31 83 SER A CA 1
ATOM 621 C C . SER A 1 83 ? 14.999 -1.676 0.323 1.00 91.31 83 SER A C 1
ATOM 623 O O . SER A 1 83 ? 14.747 -1.415 1.505 1.00 91.31 83 SER A O 1
ATOM 625 N N . THR A 1 84 ? 15.522 -2.851 -0.038 1.00 90.62 84 THR A N 1
ATOM 626 C CA . THR A 1 84 ? 15.823 -3.949 0.900 1.00 90.62 84 THR A CA 1
ATOM 627 C C . THR A 1 84 ? 16.930 -3.644 1.912 1.00 90.62 84 THR A C 1
ATOM 629 O O . THR A 1 84 ? 17.047 -4.343 2.913 1.00 90.62 84 THR A O 1
ATOM 632 N N . ASN A 1 85 ? 17.737 -2.606 1.697 1.00 88.62 85 ASN A N 1
ATOM 633 C CA . ASN A 1 85 ? 18.845 -2.234 2.581 1.00 88.62 85 ASN A CA 1
ATOM 634 C C . ASN A 1 85 ? 18.530 -1.035 3.497 1.00 88.62 85 ASN A C 1
ATOM 636 O O . ASN A 1 85 ? 19.445 -0.456 4.081 1.00 88.62 85 ASN A O 1
ATOM 640 N N . GLY A 1 86 ? 17.261 -0.629 3.587 1.00 90.69 86 GLY A N 1
ATOM 641 C CA . GLY A 1 86 ? 16.833 0.435 4.498 1.00 90.69 86 GLY A CA 1
ATOM 642 C C . GLY A 1 86 ? 16.873 1.849 3.921 1.00 90.69 86 GLY A C 1
ATOM 643 O O . GLY A 1 86 ? 16.641 2.812 4.651 1.00 90.69 86 GLY A O 1
ATOM 644 N N . TYR A 1 87 ? 17.160 2.010 2.628 1.00 91.94 87 TYR A N 1
ATOM 645 C CA . TYR A 1 87 ? 17.171 3.319 1.982 1.00 91.94 87 TYR A CA 1
ATOM 646 C C . TYR A 1 87 ? 15.800 3.680 1.413 1.00 91.94 87 TYR A C 1
ATOM 648 O O . TYR A 1 87 ? 15.017 2.833 0.977 1.00 91.94 87 TYR A O 1
ATOM 656 N N . ILE A 1 88 ? 15.535 4.983 1.395 1.00 92.38 88 ILE A N 1
ATOM 657 C CA . ILE A 1 88 ? 14.438 5.575 0.638 1.00 92.38 88 ILE A CA 1
ATOM 658 C C . ILE A 1 88 ? 15.049 6.559 -0.350 1.00 92.38 88 ILE A C 1
ATOM 660 O O . ILE A 1 88 ? 15.897 7.382 0.009 1.00 92.38 88 ILE A O 1
ATOM 664 N N . VAL A 1 89 ? 14.618 6.462 -1.604 1.00 90.94 89 VAL A N 1
ATOM 665 C CA . VAL A 1 89 ? 15.059 7.353 -2.679 1.00 90.94 89 VAL A CA 1
ATOM 666 C C . VAL A 1 89 ? 13.849 8.095 -3.225 1.00 90.94 89 VAL A C 1
ATOM 668 O O . VAL A 1 89 ? 12.835 7.488 -3.565 1.00 90.94 89 VAL A O 1
ATOM 671 N N . ILE A 1 90 ? 13.960 9.420 -3.289 1.00 91.44 90 ILE A N 1
ATOM 672 C CA . ILE A 1 90 ? 12.985 10.302 -3.920 1.00 91.44 90 ILE A CA 1
ATOM 673 C C . ILE A 1 90 ? 13.510 10.664 -5.301 1.00 91.44 90 ILE A C 1
ATOM 675 O O . ILE A 1 90 ? 14.599 11.234 -5.443 1.00 91.44 90 ILE A O 1
ATOM 679 N N . TRP A 1 91 ? 12.707 10.364 -6.308 1.00 90.44 91 TRP A N 1
ATOM 680 C CA . TRP A 1 91 ? 13.011 10.614 -7.705 1.00 90.44 91 TRP A CA 1
ATOM 681 C C . TRP A 1 91 ? 12.196 11.794 -8.205 1.00 90.44 91 TRP A C 1
ATOM 683 O O . TRP A 1 91 ? 11.060 12.001 -7.784 1.00 90.44 91 TRP A O 1
ATOM 693 N N . ASP A 1 92 ? 12.801 12.567 -9.094 1.00 89.94 92 ASP A N 1
ATOM 694 C CA . ASP A 1 92 ? 12.183 13.693 -9.776 1.00 89.94 92 ASP A CA 1
ATOM 695 C C . ASP A 1 92 ? 12.443 13.541 -11.270 1.00 89.94 92 ASP A C 1
ATOM 697 O O . ASP A 1 92 ? 13.567 13.706 -11.750 1.00 89.94 92 ASP A O 1
ATOM 701 N N . ILE A 1 93 ? 11.395 13.180 -12.002 1.00 86.50 93 ILE A N 1
ATOM 702 C CA . ILE A 1 93 ? 11.490 12.887 -13.429 1.00 86.50 93 ILE A CA 1
ATOM 703 C C . ILE A 1 93 ? 11.539 14.169 -14.264 1.00 86.50 93 ILE A C 1
ATOM 705 O O . ILE A 1 93 ? 11.768 14.096 -15.460 1.00 86.50 93 ILE A O 1
ATOM 709 N N . GLN A 1 94 ? 11.329 15.364 -13.716 1.00 83.38 94 GLN A N 1
ATOM 710 C CA . GLN A 1 94 ? 11.544 16.575 -14.519 1.00 83.38 94 GLN A CA 1
ATOM 711 C C . GLN A 1 94 ? 13.026 16.924 -14.638 1.00 83.38 94 GLN A C 1
ATOM 713 O O . GLN A 1 94 ? 13.421 17.635 -15.560 1.00 83.38 94 GLN A O 1
ATOM 718 N N . ARG A 1 95 ? 13.860 16.396 -13.738 1.00 77.69 95 ARG A N 1
ATOM 719 C CA . ARG A 1 95 ? 15.301 16.620 -13.783 1.00 77.69 95 ARG A CA 1
ATOM 720 C C . ARG A 1 95 ? 15.921 15.940 -14.993 1.00 77.69 95 ARG A C 1
ATOM 722 O O . ARG A 1 95 ? 15.455 14.898 -15.462 1.00 77.69 95 ARG A O 1
ATOM 729 N N . ASP A 1 96 ? 17.005 16.548 -15.459 1.00 69.50 96 ASP A N 1
ATOM 730 C CA . ASP A 1 96 ? 17.834 15.988 -16.513 1.00 69.50 96 ASP A CA 1
ATOM 731 C C . ASP A 1 96 ? 18.335 14.588 -16.116 1.00 69.50 96 ASP A C 1
ATOM 733 O O . ASP A 1 96 ? 18.531 14.284 -14.934 1.00 69.50 96 ASP A O 1
ATOM 737 N N . THR A 1 97 ? 18.516 13.725 -17.111 1.00 62.94 97 THR A N 1
ATOM 738 C CA . THR A 1 97 ? 18.743 12.276 -16.973 1.00 62.94 97 THR A CA 1
ATOM 739 C C . THR A 1 97 ? 19.877 11.897 -16.017 1.00 62.94 97 THR A C 1
ATOM 741 O O . THR A 1 97 ? 19.771 10.889 -15.321 1.00 62.94 97 THR A O 1
ATOM 744 N N . ALA A 1 98 ? 20.917 12.724 -15.891 1.00 60.41 98 ALA A N 1
ATOM 745 C CA . ALA A 1 98 ? 22.026 12.482 -14.966 1.00 60.41 98 ALA A CA 1
ATOM 746 C C . ALA A 1 98 ? 21.684 12.742 -13.479 1.00 60.41 98 ALA A C 1
ATOM 748 O O . ALA A 1 98 ? 22.439 12.339 -12.595 1.00 60.41 98 ALA A O 1
ATOM 749 N N . LYS A 1 99 ? 20.569 13.427 -13.173 1.00 66.06 99 LYS A N 1
ATOM 750 C CA . LYS A 1 99 ? 20.185 13.874 -11.817 1.00 66.06 99 LYS A CA 1
ATOM 751 C C . LYS A 1 99 ? 18.726 13.556 -11.464 1.00 66.06 99 LYS A C 1
ATOM 753 O O . LYS A 1 99 ? 18.099 14.297 -10.707 1.00 66.06 99 LYS A O 1
ATOM 758 N N . LEU A 1 100 ? 18.190 12.445 -11.974 1.00 75.56 100 LEU A N 1
ATOM 759 C CA . LEU A 1 100 ? 16.828 11.974 -11.654 1.00 75.56 100 LEU A CA 1
ATOM 760 C C . LEU A 1 100 ? 16.632 11.705 -10.157 1.00 75.56 100 LEU A C 1
ATOM 762 O O . LEU A 1 100 ? 15.521 11.787 -9.637 1.00 75.56 100 LEU A O 1
ATOM 766 N N . GLN A 1 101 ? 17.719 11.411 -9.445 1.00 79.12 101 GLN A N 1
ATOM 767 C CA . GLN A 1 101 ? 17.712 11.314 -7.994 1.00 79.12 101 GLN A CA 1
ATOM 768 C C . GLN A 1 101 ? 17.611 12.710 -7.389 1.00 79.12 101 GLN A C 1
ATOM 770 O O . GLN A 1 101 ? 18.556 13.502 -7.412 1.00 79.12 101 GLN A O 1
ATOM 775 N N . LYS A 1 102 ? 16.444 13.009 -6.815 1.00 80.88 102 LYS A N 1
ATOM 776 C CA . LYS A 1 102 ? 16.260 14.227 -6.032 1.00 80.88 102 LYS A CA 1
ATOM 777 C C . LYS A 1 102 ? 16.986 14.092 -4.703 1.00 80.88 102 LYS A C 1
ATOM 779 O O . LYS A 1 102 ? 17.669 15.037 -4.308 1.00 80.88 102 LYS A O 1
ATOM 784 N N . ARG A 1 103 ? 16.801 12.954 -4.015 1.00 82.81 103 ARG A N 1
ATOM 785 C CA . ARG A 1 103 ? 17.405 12.638 -2.709 1.00 82.81 103 ARG A CA 1
ATOM 786 C C . ARG A 1 103 ? 17.470 11.134 -2.455 1.00 82.81 103 ARG A C 1
ATOM 788 O O . ARG A 1 103 ? 16.531 10.424 -2.791 1.00 82.81 103 ARG A O 1
ATOM 795 N N . ASP A 1 104 ? 18.506 10.701 -1.754 1.00 87.69 104 ASP A N 1
ATOM 796 C CA . ASP A 1 104 ? 18.651 9.384 -1.136 1.00 87.69 104 ASP A CA 1
ATOM 797 C C . ASP A 1 104 ? 19.004 9.550 0.346 1.00 87.69 104 ASP A C 1
ATOM 799 O O . ASP A 1 104 ? 19.795 10.420 0.711 1.00 87.69 104 ASP A O 1
ATOM 803 N N . PHE A 1 105 ? 18.409 8.739 1.219 1.00 88.94 105 PHE A N 1
ATOM 804 C CA . PHE A 1 105 ? 18.772 8.718 2.635 1.00 88.94 105 PHE A CA 1
ATOM 805 C C . PHE A 1 105 ? 18.574 7.326 3.234 1.00 88.94 105 PHE A C 1
ATOM 807 O O . PHE A 1 105 ? 17.674 6.581 2.836 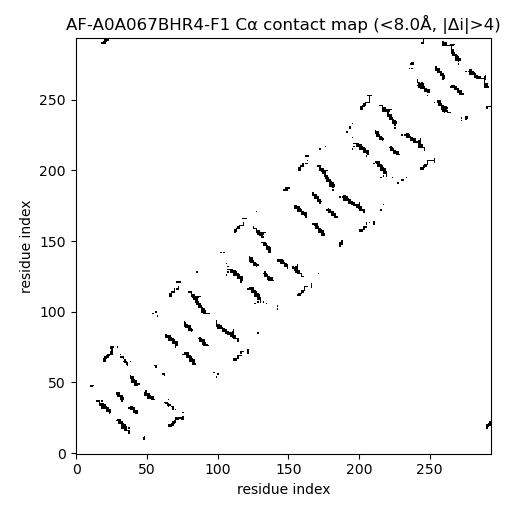1.00 88.94 105 PHE A O 1
ATOM 814 N N . LYS A 1 106 ? 19.427 6.977 4.205 1.00 90.75 106 LYS A N 1
ATOM 815 C CA . LYS A 1 106 ? 19.272 5.757 4.998 1.00 90.75 106 LYS A CA 1
ATOM 816 C C . LYS A 1 106 ? 18.144 5.987 6.002 1.00 90.75 106 LYS A C 1
ATOM 818 O O . LYS A 1 106 ? 18.329 6.676 7.002 1.00 90.75 106 LYS A O 1
ATOM 823 N N . ALA A 1 107 ? 16.967 5.460 5.691 1.00 91.25 107 ALA A N 1
ATOM 824 C CA . ALA A 1 107 ? 15.769 5.633 6.496 1.00 91.25 107 ALA A CA 1
ATOM 825 C C . ALA A 1 107 ? 15.749 4.667 7.689 1.00 91.25 107 ALA A C 1
ATOM 827 O O . ALA A 1 107 ? 15.368 5.046 8.797 1.00 91.25 107 ALA A O 1
ATOM 828 N N . HIS A 1 108 ? 16.194 3.434 7.463 1.00 94.50 108 HIS A N 1
ATOM 829 C CA . HIS A 1 108 ? 16.082 2.302 8.377 1.00 94.50 108 HIS A CA 1
ATOM 830 C C . HIS A 1 108 ? 17.359 1.450 8.374 1.00 94.50 108 HIS A C 1
ATOM 832 O O . HIS A 1 108 ? 18.194 1.569 7.474 1.00 94.50 108 HIS A O 1
ATOM 838 N N . ASP A 1 109 ? 17.519 0.591 9.384 1.00 93.69 109 ASP A N 1
ATOM 839 C CA . ASP A 1 109 ? 18.672 -0.324 9.489 1.00 93.69 109 ASP A CA 1
ATOM 840 C C . ASP A 1 109 ? 18.424 -1.690 8.840 1.00 93.69 109 ASP A C 1
ATOM 842 O O . ASP A 1 109 ? 19.359 -2.458 8.612 1.00 93.69 109 ASP A O 1
ATOM 846 N N . ARG A 1 110 ? 17.163 -1.986 8.516 1.00 94.81 110 ARG A N 1
ATOM 847 C CA . ARG A 1 110 ? 16.730 -3.182 7.784 1.00 94.81 110 ARG A CA 1
ATOM 848 C C . ARG A 1 110 ? 15.837 -2.791 6.609 1.00 94.81 110 ARG A C 1
ATOM 850 O O . ARG A 1 110 ? 15.593 -1.611 6.374 1.00 94.81 110 ARG A O 1
ATOM 857 N N . ALA A 1 111 ? 15.372 -3.790 5.862 1.00 94.44 111 ALA A N 1
ATOM 858 C CA . ALA A 1 111 ? 14.527 -3.605 4.691 1.00 94.44 111 ALA A CA 1
ATOM 859 C C . ALA A 1 111 ? 13.301 -2.734 4.985 1.00 94.44 111 ALA A C 1
ATOM 861 O O . ALA A 1 111 ? 12.519 -3.038 5.889 1.00 94.44 111 ALA A O 1
ATOM 862 N N . VAL A 1 112 ? 13.102 -1.695 4.168 1.00 96.12 112 VAL A N 1
ATOM 863 C CA . VAL A 1 112 ? 11.843 -0.948 4.156 1.00 96.12 112 VAL A CA 1
ATOM 864 C C . VAL A 1 112 ? 10.846 -1.780 3.361 1.00 96.12 112 VAL A C 1
ATOM 866 O O . VAL A 1 112 ? 11.062 -2.056 2.180 1.00 96.12 112 VAL A O 1
ATOM 869 N N . ASN A 1 113 ? 9.785 -2.236 4.018 1.00 95.88 113 ASN A N 1
ATOM 870 C CA . ASN A 1 113 ? 8.776 -3.092 3.401 1.00 95.88 113 ASN A CA 1
ATOM 871 C C . ASN A 1 113 ? 7.745 -2.260 2.639 1.00 95.88 113 ASN A C 1
ATOM 873 O O . ASN A 1 113 ? 7.343 -2.651 1.543 1.00 95.88 113 ASN A O 1
ATOM 877 N N . ARG A 1 114 ? 7.337 -1.112 3.199 1.00 96.25 114 ARG A N 1
ATOM 878 C CA . ARG A 1 114 ? 6.307 -0.242 2.620 1.00 96.25 114 ARG A CA 1
ATOM 879 C C . ARG A 1 114 ? 6.563 1.229 2.862 1.00 96.25 114 ARG A C 1
ATOM 881 O O . ARG A 1 114 ? 7.146 1.616 3.876 1.00 96.25 114 ARG A O 1
ATOM 888 N N . ILE A 1 115 ? 6.074 2.032 1.928 1.00 96.94 115 ILE A N 1
ATOM 889 C CA . ILE A 1 115 ? 6.024 3.485 2.015 1.00 96.94 115 ILE A CA 1
ATOM 890 C C . ILE A 1 115 ? 4.622 3.979 1.660 1.00 96.94 115 ILE A C 1
ATOM 892 O O . ILE A 1 115 ? 3.927 3.394 0.833 1.00 96.94 115 ILE A O 1
ATOM 896 N N . CYS A 1 116 ? 4.197 5.075 2.278 1.00 96.44 116 CYS A N 1
ATOM 897 C CA . CYS A 1 116 ? 2.880 5.650 2.033 1.00 96.44 116 CYS A CA 1
ATOM 898 C C . CYS A 1 116 ? 2.960 7.173 2.104 1.00 96.44 116 CYS A C 1
ATOM 900 O O . CYS A 1 116 ? 3.362 7.728 3.126 1.00 96.44 116 CYS A O 1
ATOM 902 N N . TRP A 1 117 ? 2.608 7.850 1.010 1.00 96.00 117 TRP A N 1
ATOM 903 C CA . TRP A 1 117 ? 2.436 9.299 1.019 1.00 96.00 117 TRP A CA 1
ATOM 904 C C . TRP A 1 117 ? 1.176 9.665 1.783 1.00 96.00 117 TRP A C 1
ATOM 906 O O . TRP A 1 117 ? 0.166 8.966 1.705 1.00 96.00 117 TRP A O 1
ATOM 916 N N . HIS A 1 118 ? 1.237 10.779 2.492 1.00 95.38 118 HIS A N 1
ATOM 917 C CA . HIS A 1 118 ? 0.076 11.314 3.170 1.00 95.38 118 HIS A CA 1
ATOM 918 C C . HIS A 1 118 ? -0.977 11.802 2.155 1.00 95.38 118 HIS A C 1
ATOM 920 O O . HIS A 1 118 ? -0.612 12.387 1.131 1.00 95.38 118 HIS A O 1
ATOM 926 N N . PRO A 1 119 ? -2.280 11.568 2.404 1.00 91.19 119 PRO A N 1
ATOM 927 C CA . PRO A 1 119 ? -3.338 11.860 1.435 1.00 91.19 119 PRO A CA 1
ATOM 928 C C . PRO A 1 119 ? -3.520 13.360 1.160 1.00 91.19 119 PRO A C 1
ATOM 930 O O . PRO A 1 119 ? -3.736 13.738 0.009 1.00 91.19 119 PRO A O 1
ATOM 933 N N . THR A 1 120 ? -3.415 14.217 2.186 1.00 90.94 120 THR A N 1
ATOM 934 C CA . THR A 1 120 ? -3.644 15.674 2.061 1.00 90.94 120 THR A CA 1
ATOM 935 C C . THR A 1 120 ? -2.357 16.516 2.081 1.00 90.94 120 THR A C 1
ATOM 937 O O . THR A 1 120 ? -2.173 17.317 1.167 1.00 90.94 120 THR A O 1
ATOM 940 N N . ASP A 1 121 ? -1.438 16.335 3.047 1.00 92.19 121 ASP A N 1
ATOM 941 C CA . ASP A 1 121 ? -0.102 16.974 3.027 1.00 92.19 121 ASP A CA 1
ATOM 942 C C . ASP A 1 121 ? 0.896 16.224 2.110 1.00 92.19 121 ASP A C 1
ATOM 944 O O . ASP A 1 121 ? 1.451 15.201 2.506 1.00 92.19 121 ASP A O 1
ATOM 948 N N . PRO A 1 122 ? 1.225 16.742 0.914 1.00 90.06 122 PRO A N 1
ATOM 949 C CA . PRO A 1 122 ? 2.131 16.080 -0.033 1.00 90.06 122 PRO A CA 1
ATOM 950 C C . PRO A 1 122 ? 3.564 15.874 0.488 1.00 90.06 122 PRO A C 1
ATOM 952 O O . PRO A 1 122 ? 4.334 15.074 -0.047 1.00 90.06 122 PRO A O 1
ATOM 955 N N . ASN A 1 123 ? 3.975 16.612 1.518 1.00 91.12 123 ASN A N 1
ATOM 956 C CA . ASN A 1 123 ? 5.354 16.571 1.993 1.00 91.12 123 ASN A CA 1
ATOM 957 C C . ASN A 1 123 ? 5.619 15.410 2.948 1.00 91.12 123 ASN A C 1
ATOM 959 O O . ASN A 1 123 ? 6.789 15.096 3.188 1.00 91.12 123 ASN A O 1
ATOM 963 N N . LEU A 1 124 ? 4.564 14.794 3.482 1.00 94.12 124 LEU A N 1
ATOM 964 C CA . LEU A 1 124 ? 4.659 13.751 4.488 1.00 94.12 124 LEU A CA 1
ATOM 965 C C . LEU A 1 124 ? 4.715 12.360 3.853 1.00 94.12 124 LEU A C 1
ATOM 967 O O . LEU A 1 124 ? 3.868 11.978 3.044 1.00 94.12 124 LEU A O 1
ATOM 971 N N . LEU A 1 125 ? 5.717 11.587 4.260 1.00 95.50 125 LEU A N 1
ATOM 972 C CA . LEU A 1 125 ? 5.924 10.204 3.841 1.00 95.50 125 LEU A CA 1
ATOM 973 C C . LEU A 1 125 ? 6.058 9.319 5.076 1.00 95.50 125 LEU A C 1
ATOM 975 O O . LEU A 1 125 ? 6.892 9.595 5.939 1.00 95.50 125 LEU A O 1
ATOM 979 N N . LEU A 1 126 ? 5.284 8.241 5.142 1.00 96.75 126 LEU A N 1
ATOM 980 C CA . LEU A 1 126 ? 5.506 7.153 6.088 1.00 96.75 126 LEU A CA 1
AT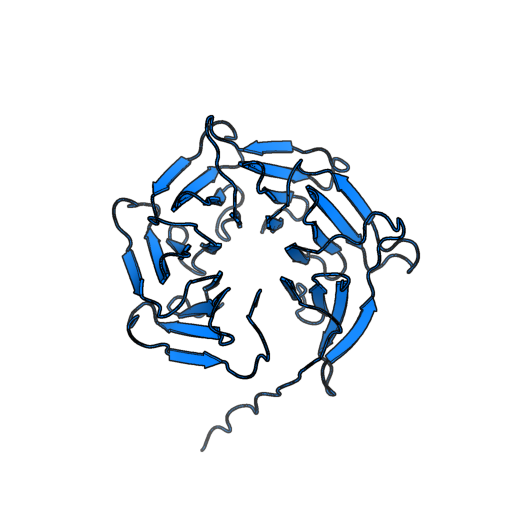OM 981 C C . LEU A 1 126 ? 6.391 6.082 5.469 1.00 96.75 126 LEU A C 1
ATOM 983 O O . LEU A 1 126 ? 6.273 5.768 4.284 1.00 96.75 126 LEU A O 1
ATOM 987 N N . SER A 1 127 ? 7.229 5.483 6.304 1.00 97.25 127 SER A N 1
ATOM 988 C CA . SER A 1 127 ? 7.963 4.267 5.986 1.00 97.25 127 SER A CA 1
ATOM 989 C C . SER A 1 127 ? 7.824 3.241 7.098 1.00 97.25 127 SER A C 1
ATOM 991 O O . SER A 1 127 ? 7.895 3.581 8.278 1.00 97.25 127 SER A O 1
ATOM 993 N N . ALA A 1 128 ? 7.651 1.986 6.702 1.00 97.06 128 ALA A N 1
ATOM 994 C CA . ALA A 1 128 ? 7.564 0.828 7.578 1.00 97.06 128 ALA A CA 1
ATOM 995 C C . ALA A 1 128 ? 8.649 -0.183 7.220 1.00 97.06 128 ALA A C 1
ATOM 997 O O . ALA A 1 128 ? 8.888 -0.470 6.041 1.00 97.06 128 ALA A O 1
ATOM 998 N N . SER A 1 129 ? 9.304 -0.728 8.239 1.00 97.25 129 SER A N 1
ATOM 999 C CA . SER A 1 129 ? 10.517 -1.518 8.072 1.00 97.25 129 SER A CA 1
ATOM 1000 C C . SER A 1 129 ? 10.521 -2.787 8.914 1.00 97.25 129 SER A C 1
ATOM 1002 O O . SER A 1 129 ? 9.857 -2.915 9.943 1.00 97.25 129 SER A O 1
ATOM 1004 N N . GLN A 1 130 ? 11.344 -3.733 8.472 1.00 96.38 130 GLN A N 1
ATOM 1005 C CA . GLN A 1 130 ? 11.655 -4.964 9.187 1.00 96.38 130 GLN A CA 1
ATOM 1006 C C . GLN A 1 130 ? 12.451 -4.728 10.489 1.00 96.38 130 GLN A C 1
ATOM 1008 O O . GLN A 1 130 ? 12.624 -5.653 11.280 1.00 96.38 130 GLN A O 1
ATOM 1013 N N . ASP A 1 131 ? 12.957 -3.516 10.733 1.00 95.00 131 ASP A N 1
ATOM 1014 C CA . ASP A 1 131 ? 13.549 -3.136 12.028 1.00 95.00 131 ASP A CA 1
ATOM 1015 C C . ASP A 1 131 ? 12.506 -2.871 13.128 1.00 95.00 131 ASP A C 1
ATOM 1017 O O . ASP A 1 131 ? 12.878 -2.605 14.268 1.00 95.00 131 ASP A O 1
ATOM 1021 N N . GLY A 1 132 ? 11.216 -2.968 12.798 1.00 94.81 132 GLY A N 1
ATOM 1022 C CA . GLY A 1 132 ? 10.117 -2.745 13.732 1.00 94.81 132 GLY A CA 1
ATOM 1023 C C . GLY A 1 132 ? 9.784 -1.272 13.948 1.00 94.81 132 GLY A C 1
ATOM 1024 O O . GLY A 1 132 ? 8.979 -0.955 14.823 1.00 94.81 132 GLY A O 1
ATOM 1025 N N . LEU A 1 133 ? 10.385 -0.362 13.177 1.00 95.81 133 LEU A N 1
ATOM 1026 C CA . LEU A 1 133 ? 10.120 1.068 13.256 1.00 95.81 133 LEU A CA 1
ATOM 1027 C C . LEU A 1 133 ? 9.176 1.516 12.146 1.00 95.81 133 LEU A C 1
ATOM 1029 O O . LEU A 1 133 ? 9.297 1.112 10.984 1.00 95.81 133 LEU A O 1
ATOM 1033 N N . ILE A 1 134 ? 8.308 2.457 12.502 1.00 97.12 134 ILE A N 1
ATOM 1034 C CA . ILE A 1 134 ? 7.558 3.270 11.550 1.00 97.12 134 ILE A CA 1
ATOM 1035 C C . ILE A 1 134 ? 8.078 4.695 11.680 1.00 97.12 134 ILE A C 1
ATOM 1037 O O . ILE A 1 134 ? 8.166 5.236 12.782 1.00 97.12 134 ILE A O 1
ATOM 1041 N N . LYS A 1 135 ? 8.464 5.310 10.566 1.00 96.38 135 LYS A N 1
ATOM 1042 C CA . LYS A 1 135 ? 9.043 6.656 10.563 1.00 96.38 135 LYS A CA 1
ATOM 1043 C C . LYS A 1 135 ? 8.240 7.583 9.671 1.00 96.38 135 LYS A C 1
ATOM 1045 O O . LYS A 1 135 ? 7.847 7.202 8.571 1.00 96.38 135 LYS A O 1
ATOM 1050 N N . LEU A 1 136 ? 8.027 8.803 10.153 1.00 96.19 136 LEU A N 1
ATOM 1051 C CA . LEU A 1 136 ? 7.422 9.890 9.391 1.00 96.19 136 LEU A CA 1
ATOM 1052 C C . LEU A 1 136 ? 8.503 10.861 8.939 1.00 96.19 136 LEU A C 1
ATOM 1054 O O . LEU A 1 136 ? 9.308 11.333 9.745 1.00 96.19 136 LEU A O 1
ATOM 1058 N N . TRP A 1 137 ? 8.477 11.201 7.661 1.00 94.88 137 TRP A N 1
ATOM 1059 C CA . TRP A 1 137 ? 9.442 12.078 7.017 1.00 94.88 137 TRP A CA 1
ATOM 1060 C C . TRP A 1 137 ? 8.739 13.298 6.449 1.00 94.88 137 TRP A C 1
ATOM 1062 O O . TRP A 1 137 ? 7.680 13.166 5.842 1.00 94.88 137 TRP A O 1
ATOM 1072 N N . ASP A 1 138 ? 9.372 14.463 6.579 1.00 92.25 138 ASP A N 1
ATOM 1073 C CA . ASP A 1 138 ? 8.968 15.660 5.846 1.00 92.25 138 ASP A CA 1
ATOM 1074 C C . ASP A 1 138 ? 9.956 15.936 4.713 1.00 92.25 138 ASP A C 1
ATOM 1076 O O . ASP A 1 138 ? 11.169 16.085 4.928 1.00 92.25 138 ASP A O 1
ATOM 1080 N N . GLN A 1 139 ? 9.449 16.105 3.497 1.00 86.44 139 GLN A N 1
ATOM 1081 C CA . GLN A 1 139 ? 10.267 16.567 2.384 1.00 86.44 139 GLN A CA 1
ATOM 1082 C C . GLN A 1 139 ? 10.840 17.981 2.595 1.00 86.44 139 GLN A C 1
ATOM 1084 O O . GLN A 1 139 ? 11.871 18.305 1.991 1.00 86.44 139 GLN A O 1
ATOM 1089 N N . ARG A 1 140 ? 10.255 18.820 3.452 1.00 86.94 140 ARG A N 1
ATOM 1090 C CA . ARG A 1 140 ? 10.767 20.164 3.768 1.00 86.94 140 ARG A CA 1
ATOM 1091 C C . ARG A 1 140 ? 12.060 20.105 4.590 1.00 86.94 140 ARG A C 1
ATOM 1093 O O . ARG A 1 140 ? 12.976 20.888 4.342 1.00 86.94 140 ARG A O 1
ATOM 1100 N N . TYR A 1 141 ? 12.215 19.105 5.462 1.00 83.12 141 TYR A N 1
ATOM 1101 C CA . TYR A 1 141 ? 13.354 18.977 6.387 1.00 83.12 141 TYR A CA 1
ATOM 1102 C C . TYR A 1 141 ? 14.495 18.071 5.882 1.00 83.12 141 TYR A C 1
ATOM 1104 O O . TYR A 1 141 ? 15.170 17.411 6.668 1.00 83.12 141 TYR A O 1
ATOM 1112 N N . LYS A 1 142 ? 14.746 18.054 4.562 1.00 78.12 142 LYS A N 1
ATOM 1113 C CA . LYS A 1 142 ? 15.919 17.420 3.907 1.00 78.12 142 LYS A CA 1
ATOM 1114 C C . LYS A 1 142 ? 16.307 16.028 4.458 1.00 78.12 142 LYS A C 1
ATOM 1116 O O . LYS A 1 142 ? 17.474 15.784 4.743 1.00 78.12 142 LYS A O 1
ATOM 1121 N N . GLY A 1 143 ? 15.348 15.107 4.569 1.00 70.62 143 GLY A N 1
ATOM 1122 C CA . GLY A 1 143 ? 15.632 13.717 4.962 1.00 70.62 143 GLY A CA 1
ATOM 1123 C C . GLY A 1 143 ? 15.834 13.511 6.465 1.00 70.62 143 GLY A C 1
ATOM 1124 O O . GLY A 1 143 ? 16.348 12.475 6.871 1.00 70.62 143 GLY A O 1
ATOM 1125 N N . LYS A 1 144 ? 15.431 14.477 7.299 1.00 81.44 144 LYS A N 1
ATOM 1126 C CA . LYS A 1 144 ? 15.255 14.253 8.736 1.00 81.44 144 LYS A CA 1
ATOM 1127 C C . LYS A 1 144 ? 13.880 13.642 8.998 1.00 81.44 144 LYS A C 1
ATOM 1129 O O . LYS A 1 144 ? 12.874 14.119 8.471 1.00 81.44 144 LYS A O 1
ATOM 1134 N N . GLN A 1 145 ? 13.854 12.597 9.818 1.00 88.44 145 GLN A N 1
ATOM 1135 C CA . GLN A 1 145 ? 12.612 12.047 10.357 1.00 88.44 145 GLN A CA 1
ATOM 1136 C C . GLN A 1 145 ? 11.998 13.050 11.346 1.00 88.44 145 GLN A C 1
ATOM 1138 O O . GLN A 1 145 ? 12.724 13.659 12.133 1.00 88.44 145 GLN A O 1
ATOM 1143 N N . ILE A 1 146 ? 10.678 13.219 11.293 1.00 91.69 146 ILE A N 1
ATOM 1144 C CA . ILE A 1 146 ? 9.907 14.048 12.231 1.00 91.69 146 ILE A CA 1
ATOM 1145 C C . ILE A 1 146 ? 9.560 13.224 13.468 1.00 91.69 146 ILE A C 1
ATOM 1147 O O . ILE A 1 146 ? 9.773 13.662 14.592 1.00 91.69 146 ILE A O 1
ATOM 1151 N N . ASN A 1 147 ? 9.036 12.018 13.237 1.00 92.62 147 ASN A N 1
ATOM 1152 C CA . ASN A 1 147 ? 8.523 11.126 14.266 1.00 92.62 147 ASN A CA 1
ATOM 1153 C C . ASN A 1 147 ? 8.969 9.688 14.007 1.00 92.62 147 ASN A C 1
ATOM 1155 O O . ASN A 1 147 ? 9.140 9.267 12.859 1.00 92.62 147 ASN A O 1
ATOM 1159 N N . VAL A 1 148 ? 9.114 8.943 15.099 1.00 94.94 148 VAL A N 1
ATOM 1160 C CA . VAL A 1 148 ? 9.324 7.496 15.110 1.00 94.94 148 VAL A CA 1
ATOM 1161 C C . VAL A 1 148 ? 8.224 6.897 15.972 1.00 94.94 148 VAL A C 1
ATOM 1163 O O . VAL A 1 148 ? 8.052 7.324 17.110 1.00 94.94 148 VAL A O 1
ATOM 1166 N N . PHE A 1 149 ? 7.488 5.939 15.423 1.00 95.00 149 PHE A N 1
ATOM 1167 C CA . PHE A 1 149 ? 6.418 5.220 16.104 1.00 95.00 149 PHE A CA 1
ATOM 1168 C C . PHE A 1 149 ? 6.889 3.789 16.342 1.00 95.00 149 PHE A C 1
ATOM 1170 O O . PHE A 1 149 ? 7.314 3.102 15.405 1.00 95.00 149 PHE A O 1
ATOM 1177 N N . GLN A 1 150 ? 6.876 3.372 17.606 1.00 92.19 150 GLN A N 1
ATOM 1178 C CA . GLN A 1 150 ? 7.347 2.058 18.025 1.00 92.19 150 GLN A CA 1
ATOM 1179 C C . GLN A 1 150 ? 6.767 1.692 19.397 1.00 92.19 150 GLN A C 1
ATOM 1181 O O . GLN A 1 150 ? 6.632 2.550 20.271 1.00 92.19 150 GLN A O 1
ATOM 1186 N N . GLN A 1 151 ? 6.500 0.405 19.616 1.00 85.06 151 GLN A N 1
ATOM 1187 C CA . GLN A 1 151 ? 6.287 -0.164 20.949 1.00 85.06 151 GLN A CA 1
ATOM 1188 C C . GLN A 1 151 ? 7.573 -0.765 21.545 1.00 85.06 151 GLN A C 1
ATOM 1190 O O . GLN A 1 151 ? 8.503 -1.122 20.827 1.00 85.06 151 GLN A O 1
ATOM 1195 N N . GLN A 1 152 ? 7.618 -0.972 22.868 1.00 74.62 152 GLN A N 1
ATOM 1196 C CA . GLN A 1 152 ? 8.798 -1.531 23.557 1.00 74.62 152 GLN A CA 1
ATOM 1197 C C . GLN A 1 152 ? 9.249 -2.917 23.044 1.00 74.62 152 GLN A C 1
ATOM 1199 O O . GLN A 1 152 ? 10.402 -3.290 23.244 1.00 74.62 152 GLN A O 1
ATOM 1204 N N . LYS A 1 153 ? 8.365 -3.675 22.382 1.00 77.94 153 LYS A N 1
ATOM 1205 C CA . LYS A 1 153 ? 8.653 -4.971 21.741 1.00 77.94 153 LYS A CA 1
ATOM 1206 C C . LYS A 1 153 ? 8.072 -5.022 20.325 1.00 77.94 153 LYS A C 1
ATOM 1208 O O . LYS A 1 153 ? 7.242 -5.871 20.015 1.00 77.94 153 LYS A O 1
ATOM 1213 N N . SER A 1 154 ? 8.450 -4.049 19.502 1.00 78.69 154 SER A N 1
ATOM 1214 C CA . SER A 1 154 ? 7.943 -3.943 18.135 1.00 78.69 154 SER A CA 1
ATOM 1215 C C . SER A 1 154 ? 8.528 -5.024 17.228 1.00 78.69 154 SER A C 1
ATOM 1217 O O . SER A 1 154 ? 9.745 -5.196 17.155 1.00 78.69 154 SER A O 1
ATOM 1219 N N . GLU A 1 155 ? 7.645 -5.732 16.534 1.00 92.75 155 GLU A N 1
ATOM 1220 C CA . GLU A 1 155 ? 7.987 -6.729 15.524 1.00 92.75 155 GLU A CA 1
ATOM 1221 C C . GLU A 1 155 ? 8.132 -6.086 14.143 1.00 92.75 155 GLU A C 1
ATOM 1223 O O . GLU A 1 155 ? 7.774 -4.931 13.923 1.00 92.75 155 GLU A O 1
ATOM 1228 N N . SER A 1 156 ? 8.648 -6.849 13.184 1.00 95.81 156 SER A N 1
ATOM 1229 C CA . SER A 1 156 ? 8.787 -6.424 11.787 1.00 95.81 156 SER A CA 1
ATOM 1230 C C . SER A 1 156 ? 7.461 -5.900 11.209 1.00 95.81 156 SER A C 1
ATOM 1232 O O . SER A 1 156 ? 6.439 -6.596 11.215 1.00 95.81 156 SER A O 1
ATOM 1234 N N . VAL A 1 157 ? 7.484 -4.666 10.691 1.00 97.38 157 VAL A N 1
ATOM 1235 C CA . VAL A 1 157 ? 6.310 -3.999 10.113 1.00 97.38 157 VAL A CA 1
ATOM 1236 C C . VAL A 1 157 ? 6.242 -4.339 8.632 1.00 97.38 157 VAL A C 1
ATOM 1238 O O . VAL A 1 157 ? 7.170 -4.045 7.873 1.00 97.38 157 VAL A O 1
ATOM 1241 N N . ARG A 1 158 ? 5.155 -4.977 8.204 1.00 96.69 158 ARG A N 1
ATOM 1242 C CA . ARG A 1 158 ? 4.991 -5.492 6.838 1.00 96.69 158 ARG A CA 1
ATOM 1243 C C . ARG A 1 158 ? 4.209 -4.554 5.932 1.00 96.69 158 ARG A C 1
ATOM 1245 O O . ARG A 1 158 ? 4.517 -4.496 4.743 1.00 96.69 158 ARG A O 1
ATOM 1252 N N . ASP A 1 159 ? 3.253 -3.810 6.482 1.00 97.38 159 ASP A N 1
ATOM 1253 C CA . ASP A 1 159 ? 2.490 -2.818 5.727 1.00 97.38 159 ASP A CA 1
ATOM 1254 C C . ASP A 1 159 ? 2.120 -1.601 6.579 1.00 97.38 159 ASP A C 1
ATOM 1256 O O . ASP A 1 159 ? 2.027 -1.694 7.804 1.00 97.38 159 ASP A O 1
ATOM 1260 N N . VAL A 1 160 ? 1.955 -0.451 5.923 1.00 97.69 160 VAL A N 1
ATOM 1261 C CA . VAL A 1 160 ? 1.545 0.814 6.538 1.00 97.69 160 VAL A CA 1
ATOM 1262 C C . VAL A 1 160 ? 0.727 1.635 5.550 1.00 97.69 160 VAL A C 1
ATOM 1264 O O . VAL A 1 160 ? 1.129 1.820 4.399 1.00 97.69 160 VAL A O 1
ATOM 1267 N N . LYS A 1 161 ? -0.413 2.162 6.001 1.00 97.38 161 LYS A N 1
ATOM 1268 C CA . LYS A 1 161 ? -1.279 3.023 5.186 1.00 97.38 161 LYS A CA 1
ATOM 1269 C C . LYS A 1 161 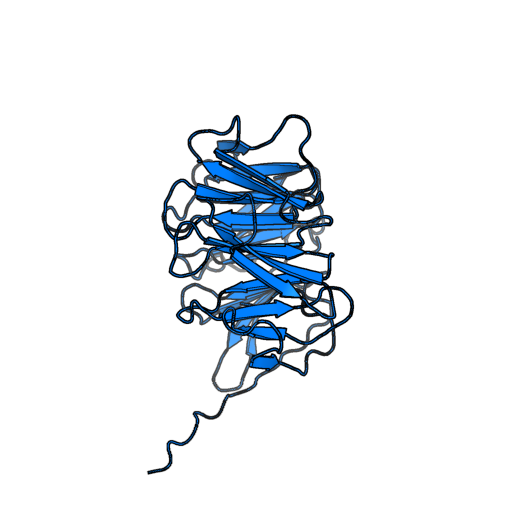? -1.868 4.154 6.010 1.00 97.38 161 LYS A C 1
ATOM 1271 O O . LYS A 1 161 ? -2.444 3.916 7.075 1.00 97.38 161 LYS A O 1
ATOM 1276 N N . PHE A 1 162 ? -1.790 5.365 5.473 1.00 97.44 162 PHE A N 1
ATOM 1277 C CA . PHE A 1 162 ? -2.601 6.478 5.951 1.00 97.44 162 PHE A CA 1
ATOM 1278 C C . PHE A 1 162 ? -4.089 6.203 5.749 1.00 97.44 162 PHE A C 1
ATOM 1280 O O . PHE A 1 162 ? -4.479 5.574 4.765 1.00 97.44 162 PHE A O 1
ATOM 1287 N N . SER A 1 163 ? -4.906 6.693 6.678 1.00 95.88 163 SER A N 1
ATOM 1288 C CA . SER A 1 163 ? -6.354 6.707 6.504 1.00 95.88 163 SER A CA 1
ATOM 1289 C C . SER A 1 163 ? -6.730 7.736 5.435 1.00 95.88 163 SER A C 1
ATOM 1291 O O . SER A 1 163 ? -6.251 8.865 5.502 1.00 95.88 163 SER A O 1
ATOM 1293 N N . PRO A 1 164 ? -7.601 7.410 4.466 1.00 92.56 164 PRO A N 1
ATOM 1294 C CA . PRO A 1 164 ? -8.039 8.380 3.466 1.00 92.56 164 PRO A CA 1
ATOM 1295 C C . PRO A 1 164 ? -9.078 9.385 4.003 1.00 92.56 164 PRO A C 1
ATOM 1297 O O . PRO A 1 164 ? -9.442 10.310 3.285 1.00 92.56 164 PRO A O 1
ATOM 1300 N N . TYR A 1 165 ? -9.561 9.224 5.243 1.00 90.62 165 TYR A N 1
ATOM 1301 C CA . TYR A 1 165 ? -10.633 10.046 5.836 1.00 90.62 165 TYR A CA 1
ATOM 1302 C C . TYR A 1 165 ? -10.155 11.095 6.827 1.00 90.62 165 TYR A C 1
ATOM 1304 O O . TYR A 1 165 ? -10.968 11.851 7.357 1.00 90.62 165 TYR A O 1
ATOM 1312 N N . GLY A 1 166 ? -8.864 11.099 7.135 1.00 82.19 166 GLY A N 1
ATOM 1313 C CA . GLY A 1 166 ? -8.312 12.005 8.119 1.00 82.19 166 GLY A CA 1
ATOM 1314 C C . GLY A 1 166 ? -6.817 12.180 7.948 1.00 82.19 166 GLY A C 1
ATOM 1315 O O . GLY A 1 166 ? -6.097 11.291 7.506 1.00 82.19 166 GLY A O 1
ATOM 1316 N N . ASP A 1 167 ? -6.369 13.352 8.355 1.00 87.62 167 ASP A N 1
ATOM 1317 C CA . ASP A 1 167 ? -5.023 13.877 8.154 1.00 87.62 167 ASP A CA 1
ATOM 1318 C C . ASP A 1 167 ? -4.057 13.440 9.264 1.00 87.62 167 ASP A C 1
ATOM 1320 O O . ASP A 1 167 ? -2.907 13.863 9.323 1.00 87.62 167 ASP A O 1
ATOM 1324 N N . THR A 1 168 ? -4.542 12.655 10.227 1.00 90.88 168 THR A N 1
ATOM 1325 C CA . THR A 1 168 ? -3.789 12.355 11.447 1.00 90.88 168 THR A CA 1
ATOM 1326 C C . THR A 1 168 ? -3.668 10.874 11.738 1.00 90.88 168 THR A C 1
ATOM 1328 O O . THR A 1 168 ? -2.882 10.525 12.609 1.00 90.88 168 THR A O 1
ATOM 1331 N N . LYS A 1 169 ? -4.380 9.985 11.033 1.00 95.50 169 LYS A N 1
ATOM 1332 C CA . LYS A 1 169 ? -4.399 8.553 11.365 1.00 95.50 169 LYS A CA 1
ATOM 1333 C C . LYS A 1 169 ? -3.729 7.688 10.310 1.00 95.50 169 LYS A C 1
ATOM 1335 O O . LYS A 1 169 ? -3.870 7.906 9.107 1.00 95.50 169 LYS A O 1
ATOM 1340 N N . PHE A 1 170 ? -3.051 6.647 10.77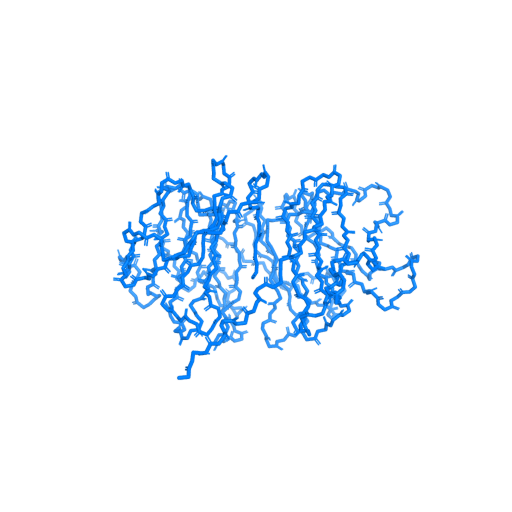1 1.00 97.44 170 PHE A N 1
ATOM 1341 C CA . PHE A 1 170 ? -2.537 5.580 9.922 1.00 97.44 170 PHE A CA 1
ATOM 1342 C C . PHE A 1 170 ? -2.628 4.234 10.639 1.00 97.44 170 PHE A C 1
ATOM 1344 O O . PHE A 1 170 ? -2.690 4.168 11.865 1.00 97.44 170 PHE A O 1
ATOM 1351 N N . ALA A 1 171 ? -2.642 3.156 9.864 1.00 97.94 171 ALA A N 1
ATOM 1352 C CA . ALA A 1 171 ? -2.611 1.792 10.368 1.00 97.94 171 ALA A CA 1
ATOM 1353 C C . ALA A 1 171 ? -1.316 1.111 9.931 1.00 97.94 171 ALA A C 1
ATOM 1355 O O . ALA A 1 171 ? -0.814 1.365 8.832 1.00 97.94 171 ALA A O 1
ATOM 1356 N N . ALA A 1 172 ? -0.796 0.244 10.790 1.00 98.00 172 ALA A N 1
ATOM 1357 C CA . ALA A 1 172 ? 0.381 -0.567 10.542 1.00 98.00 172 ALA A CA 1
ATOM 1358 C C . ALA A 1 172 ? 0.096 -2.035 10.862 1.00 98.00 172 ALA A C 1
ATOM 1360 O O . ALA A 1 172 ? -0.568 -2.356 11.849 1.00 98.00 172 ALA A O 1
ATOM 1361 N N . ALA A 1 173 ? 0.606 -2.917 10.010 1.00 97.62 173 ALA A N 1
ATOM 1362 C CA . ALA A 1 173 ? 0.429 -4.355 10.112 1.00 97.62 173 ALA A CA 1
ATOM 1363 C C . ALA A 1 173 ? 1.765 -5.047 10.374 1.00 97.62 173 ALA A C 1
ATOM 1365 O O . ALA A 1 173 ? 2.762 -4.786 9.692 1.00 97.62 173 ALA A O 1
ATOM 1366 N N . PHE A 1 174 ? 1.760 -5.957 11.343 1.00 97.44 174 PHE A N 1
ATOM 1367 C CA . PHE A 1 174 ? 2.968 -6.566 11.881 1.00 97.44 174 PHE A CA 1
ATOM 1368 C C . PHE A 1 174 ? 3.064 -8.056 11.556 1.00 97.44 174 PHE A C 1
ATOM 1370 O O . PHE A 1 174 ? 2.081 -8.759 11.303 1.00 97.44 174 PHE A O 1
ATOM 1377 N N . GLU A 1 175 ? 4.294 -8.556 11.597 1.00 96.06 175 GLU A N 1
ATOM 1378 C CA . GLU A 1 175 ? 4.612 -9.957 11.339 1.00 96.06 175 GLU A CA 1
ATOM 1379 C C . GLU A 1 175 ? 4.046 -10.920 12.396 1.00 96.06 175 GLU A C 1
ATOM 1381 O O . GLU A 1 175 ? 3.781 -12.078 12.093 1.00 96.06 175 GLU A O 1
ATOM 1386 N N . ASN A 1 176 ? 3.772 -10.445 13.609 1.00 95.12 176 ASN A N 1
ATOM 1387 C CA . ASN A 1 176 ? 3.177 -11.245 14.684 1.00 95.12 176 ASN A CA 1
ATOM 1388 C C . ASN A 1 176 ? 1.643 -11.362 14.622 1.00 95.12 176 ASN A C 1
ATOM 1390 O O . ASN A 1 176 ? 1.053 -11.934 15.534 1.00 95.12 176 ASN A O 1
ATOM 1394 N N . GLY A 1 177 ? 0.987 -10.821 13.590 1.00 96.06 177 GLY A N 1
ATOM 1395 C CA . GLY A 1 177 ? -0.474 -10.873 13.486 1.00 96.06 177 GLY A CA 1
ATOM 1396 C C . GLY A 1 177 ? -1.207 -9.707 14.153 1.00 96.06 177 GLY A C 1
ATOM 1397 O O . GLY A 1 177 ? -2.441 -9.686 14.153 1.00 96.06 177 GLY A O 1
ATOM 1398 N N . THR A 1 178 ? -0.475 -8.732 14.697 1.00 97.06 178 THR A N 1
ATOM 1399 C CA . THR A 1 178 ? -1.034 -7.528 15.322 1.00 97.06 178 THR A CA 1
ATOM 1400 C C . THR A 1 178 ? -1.227 -6.409 14.303 1.00 97.06 178 THR A C 1
ATOM 1402 O O . THR A 1 178 ? -0.439 -6.244 13.368 1.00 97.06 178 THR A O 1
ATOM 1405 N N . VAL A 1 179 ? -2.283 -5.625 14.502 1.00 97.81 179 VAL A N 1
ATOM 1406 C CA . VAL A 1 179 ? -2.500 -4.339 13.838 1.00 97.81 179 VAL A CA 1
ATOM 1407 C C . VAL A 1 179 ? -2.456 -3.243 14.884 1.00 97.81 179 VAL A C 1
ATOM 1409 O O . VAL A 1 179 ? -3.047 -3.371 15.959 1.00 97.81 179 VAL A O 1
ATOM 1412 N N . GLU A 1 180 ? -1.794 -2.147 14.541 1.00 97.38 180 GLU A N 1
ATOM 1413 C CA . GLU A 1 180 ? -1.779 -0.941 15.354 1.00 97.38 180 GLU A CA 1
ATOM 1414 C C . GLU A 1 180 ? -2.299 0.240 14.542 1.00 97.38 180 GLU A C 1
ATOM 1416 O O . GLU A 1 180 ? -1.891 0.450 13.397 1.00 97.38 180 GLU A O 1
ATOM 1421 N N . VAL A 1 181 ? -3.187 1.026 15.147 1.00 97.50 181 VAL A N 1
ATOM 1422 C CA . VAL A 1 181 ? -3.666 2.292 14.589 1.00 97.50 181 VAL A CA 1
ATOM 1423 C C . VAL A 1 181 ? -3.087 3.421 15.415 1.00 97.50 181 VAL A C 1
ATOM 1425 O O . VAL A 1 181 ? -3.183 3.429 16.643 1.00 97.50 181 VAL A O 1
ATOM 1428 N N . TRP A 1 182 ? -2.475 4.367 14.726 1.00 97.31 182 TRP A N 1
ATOM 1429 C CA . TRP A 1 182 ? -1.699 5.439 15.316 1.00 97.31 182 TRP A CA 1
ATOM 1430 C C . TRP A 1 182 ? -2.254 6.789 14.898 1.00 97.31 182 TRP A C 1
ATOM 1432 O O . TRP A 1 182 ? -2.729 6.965 13.774 1.00 97.31 182 TRP A O 1
ATOM 1442 N N . GLU A 1 183 ? -2.107 7.754 15.798 1.00 95.00 183 GLU A N 1
ATOM 1443 C CA . GLU A 1 183 ? -2.338 9.161 15.520 1.00 95.00 183 GLU A CA 1
ATOM 1444 C C . GLU A 1 183 ? -0.992 9.894 15.424 1.00 95.00 183 GLU A C 1
ATOM 1446 O O . GLU A 1 183 ? -0.124 9.739 16.283 1.00 95.00 183 GLU A O 1
ATOM 1451 N N . LEU A 1 184 ? -0.808 10.728 14.398 1.00 92.69 184 LEU A N 1
ATOM 1452 C CA . LEU A 1 184 ? 0.437 11.453 14.130 1.00 92.69 184 LEU A CA 1
ATOM 1453 C C . LEU A 1 184 ? 0.879 12.346 15.299 1.00 92.69 184 LEU A C 1
ATOM 1455 O O . LEU A 1 184 ? 2.080 12.552 15.486 1.00 92.69 184 LEU A O 1
ATOM 1459 N N . GLY A 1 185 ? -0.077 12.858 16.081 1.00 89.81 185 GLY A N 1
ATOM 1460 C CA . GLY A 1 185 ? 0.176 13.687 17.261 1.00 89.81 185 GLY A CA 1
ATOM 1461 C C . GLY A 1 185 ? 0.712 12.916 18.473 1.00 89.81 185 GLY A C 1
ATOM 1462 O O . GLY A 1 185 ? 1.273 13.530 19.379 1.00 89.81 185 GLY A O 1
ATOM 1463 N N . ASN A 1 186 ? 0.588 11.584 18.498 1.00 90.12 186 ASN A N 1
ATOM 1464 C CA . ASN A 1 186 ? 1.028 10.749 19.612 1.00 90.12 186 ASN A CA 1
ATOM 1465 C C . ASN A 1 186 ? 1.906 9.589 19.126 1.00 90.12 186 ASN A C 1
ATOM 1467 O O . ASN A 1 186 ? 1.438 8.510 18.777 1.00 90.12 186 ASN A O 1
ATOM 1471 N N . ASN A 1 187 ? 3.219 9.803 19.175 1.00 89.25 187 ASN A N 1
ATOM 1472 C CA . ASN A 1 187 ? 4.213 8.822 18.745 1.00 89.25 187 ASN A CA 1
ATOM 1473 C C . ASN A 1 187 ? 4.629 7.808 19.828 1.00 89.25 187 ASN A C 1
ATOM 1475 O O . ASN A 1 187 ? 5.445 6.930 19.559 1.00 89.25 187 ASN A O 1
ATOM 1479 N N . LYS A 1 188 ? 4.081 7.910 21.048 1.00 88.56 188 LYS A N 1
ATOM 1480 C CA . LYS A 1 188 ? 4.498 7.078 22.192 1.00 88.56 188 LYS A CA 1
ATOM 1481 C C . LYS A 1 188 ? 3.707 5.785 22.329 1.00 88.56 188 LYS A C 1
ATOM 1483 O O . LYS A 1 188 ? 4.220 4.817 22.882 1.00 88.56 188 LYS A O 1
ATOM 1488 N N . LYS A 1 189 ? 2.444 5.790 21.905 1.00 92.94 189 LYS A N 1
ATOM 1489 C CA . LYS A 1 189 ? 1.562 4.621 21.950 1.00 92.94 189 LYS A CA 1
ATOM 1490 C C . LYS A 1 189 ? 0.519 4.697 20.836 1.00 92.94 189 LYS A C 1
ATOM 1492 O O . LYS A 1 189 ? 0.075 5.808 20.533 1.00 92.94 189 LYS A O 1
ATOM 1497 N N . PRO A 1 190 ? 0.095 3.555 20.280 1.00 95.56 190 PRO A N 1
ATOM 1498 C CA . PRO A 1 190 ? -1.028 3.533 19.359 1.00 95.56 190 PRO A CA 1
ATOM 1499 C C . PRO A 1 190 ? -2.338 3.867 20.079 1.00 95.56 190 PRO A C 1
ATOM 1501 O O . PRO A 1 190 ? -2.469 3.703 21.295 1.00 95.56 190 PRO A O 1
ATOM 1504 N N . GLU A 1 191 ? -3.311 4.331 19.304 1.00 95.44 191 GLU A N 1
ATOM 1505 C CA . GLU A 1 191 ? -4.689 4.549 19.744 1.00 95.44 191 GLU A CA 1
ATOM 1506 C C . GLU A 1 191 ? -5.424 3.211 19.893 1.00 95.44 191 GLU A C 1
ATOM 1508 O O . GLU A 1 191 ? -6.145 3.001 20.865 1.00 95.44 191 GLU A O 1
ATOM 1513 N N . ILE A 1 192 ? -5.198 2.292 18.948 1.00 96.44 192 ILE A N 1
ATOM 1514 C CA . ILE A 1 192 ? -5.826 0.968 18.911 1.00 96.44 192 ILE A CA 1
ATOM 1515 C C . ILE A 1 192 ? -4.747 -0.082 18.655 1.00 96.44 192 ILE A C 1
ATOM 1517 O O . ILE A 1 192 ? -3.866 0.098 17.814 1.00 96.44 192 ILE A O 1
ATOM 1521 N N . THR A 1 193 ? -4.818 -1.204 19.364 1.00 96.38 193 THR A N 1
ATOM 1522 C CA . THR A 1 193 ? -3.978 -2.383 19.122 1.00 96.38 193 THR A CA 1
ATOM 1523 C C . THR A 1 193 ? -4.819 -3.631 19.283 1.00 96.38 193 THR A C 1
ATOM 1525 O O . THR A 1 193 ? -5.518 -3.773 20.285 1.00 96.38 193 THR A O 1
ATOM 1528 N N . PHE A 1 194 ? -4.754 -4.535 18.310 1.00 97.50 194 PHE A N 1
ATOM 1529 C CA . PHE A 1 194 ? -5.474 -5.802 18.372 1.00 97.50 194 PHE A CA 1
ATOM 1530 C C . PHE A 1 194 ? -4.785 -6.887 17.542 1.00 97.50 194 PHE A C 1
ATOM 1532 O O . PHE A 1 194 ? -4.099 -6.610 16.557 1.00 97.50 194 PHE A O 1
ATOM 1539 N N . THR A 1 195 ? -4.984 -8.143 17.938 1.00 97.19 195 THR A N 1
ATOM 1540 C CA . THR A 1 195 ? -4.484 -9.310 17.204 1.00 97.19 195 THR A CA 1
ATOM 1541 C C . THR A 1 195 ? -5.490 -9.702 16.128 1.00 97.19 195 THR A C 1
ATOM 1543 O O . THR A 1 195 ? -6.515 -10.321 16.410 1.00 97.19 195 THR A O 1
ATOM 1546 N N . ALA A 1 196 ? -5.198 -9.352 14.878 1.00 97.31 196 ALA A N 1
ATOM 1547 C CA . ALA A 1 196 ? -6.069 -9.663 13.752 1.00 97.31 196 ALA A CA 1
ATOM 1548 C C . ALA A 1 196 ? -5.929 -11.131 13.303 1.00 97.31 196 ALA A C 1
ATOM 1550 O O . ALA A 1 196 ? -6.908 -11.812 12.963 1.00 97.31 196 ALA A O 1
ATOM 1551 N N . HIS A 1 197 ? -4.698 -11.638 13.315 1.00 97.25 197 HIS A N 1
ATOM 1552 C CA . HIS A 1 197 ? -4.338 -12.923 12.725 1.00 97.25 197 HIS A CA 1
ATOM 1553 C C . HIS A 1 197 ? -3.424 -13.735 13.645 1.00 97.25 197 HIS A C 1
ATOM 1555 O O . HIS A 1 197 ? -2.749 -13.188 14.505 1.00 97.25 197 HIS A O 1
ATOM 1561 N N . GLN A 1 198 ? -3.391 -15.054 13.438 1.00 93.12 198 GLN A N 1
ATOM 1562 C CA . GLN A 1 198 ? -2.465 -15.971 14.131 1.00 93.12 198 GLN A CA 1
ATOM 1563 C C . GLN A 1 198 ? -1.157 -16.176 13.343 1.00 93.12 198 GLN A C 1
ATOM 1565 O O . GLN A 1 198 ? -0.390 -17.099 13.599 1.00 93.12 198 GLN A O 1
ATOM 1570 N N . GLY A 1 199 ? -0.924 -15.343 12.330 1.00 92.19 199 GLY A N 1
ATOM 1571 C CA . GLY A 1 199 ? 0.230 -15.402 11.446 1.00 92.19 199 GLY A CA 1
ATOM 1572 C C . GLY A 1 199 ? 0.518 -14.037 10.835 1.00 92.19 199 GLY A C 1
ATOM 1573 O O . GLY A 1 199 ? -0.162 -13.055 11.133 1.00 92.19 199 GLY A O 1
ATOM 1574 N N . HIS A 1 200 ? 1.528 -13.989 9.969 1.00 95.69 200 HIS A N 1
ATOM 1575 C CA . HIS A 1 200 ? 2.059 -12.733 9.447 1.00 95.69 200 HIS A CA 1
ATOM 1576 C C . HIS A 1 200 ? 1.002 -11.991 8.636 1.00 95.69 200 HIS A C 1
ATOM 1578 O O . HIS A 1 200 ? 0.501 -12.531 7.645 1.00 95.69 200 HIS A O 1
ATOM 1584 N N . ILE A 1 201 ? 0.723 -10.742 9.008 1.00 97.69 201 ILE A N 1
ATOM 1585 C CA . ILE A 1 201 ? -0.068 -9.851 8.163 1.00 97.69 201 ILE A CA 1
ATOM 1586 C C . ILE A 1 201 ? 0.854 -9.345 7.058 1.00 97.69 201 ILE A C 1
ATOM 1588 O O . ILE A 1 201 ? 1.920 -8.798 7.328 1.00 97.69 201 ILE A O 1
ATOM 1592 N N . LEU A 1 202 ? 0.473 -9.578 5.808 1.00 96.56 202 LEU A N 1
ATOM 1593 C CA . LEU A 1 202 ? 1.284 -9.241 4.637 1.00 96.56 202 LEU A CA 1
ATOM 1594 C C . LEU A 1 202 ? 0.825 -7.942 3.977 1.00 96.56 202 LEU A C 1
ATOM 1596 O O . LEU A 1 202 ? 1.617 -7.294 3.289 1.00 96.56 202 LEU A O 1
ATOM 1600 N N . SER A 1 203 ? -0.445 -7.575 4.171 1.00 96.94 203 SER A N 1
ATOM 1601 C CA . SER A 1 203 ? -1.022 -6.373 3.586 1.00 96.94 203 SER A CA 1
ATOM 1602 C C . SER A 1 203 ? -2.219 -5.859 4.384 1.00 96.94 203 SER A C 1
ATOM 1604 O O . SER A 1 203 ? -2.943 -6.645 5.003 1.00 96.94 203 SER A O 1
ATOM 1606 N N . LEU A 1 204 ? -2.416 -4.543 4.367 1.00 97.81 204 LEU A N 1
ATOM 1607 C CA . LEU A 1 204 ? -3.560 -3.863 4.967 1.00 97.81 204 LEU A CA 1
ATOM 1608 C C . LEU A 1 204 ? -4.107 -2.803 4.009 1.00 97.81 204 LEU A C 1
ATOM 1610 O O . LEU A 1 204 ? -3.341 -2.185 3.268 1.00 97.81 204 LEU A O 1
ATOM 1614 N N . ASP A 1 205 ? -5.414 -2.559 4.056 1.00 97.75 205 ASP A N 1
ATOM 1615 C CA . ASP A 1 205 ? -6.016 -1.470 3.288 1.00 97.75 205 ASP A CA 1
ATOM 1616 C C . ASP A 1 205 ? -7.244 -0.874 3.982 1.00 97.75 205 ASP A C 1
ATOM 1618 O O . ASP A 1 205 ? -8.019 -1.580 4.637 1.00 97.75 205 ASP A O 1
ATOM 1622 N N . TRP A 1 206 ? -7.419 0.438 3.839 1.00 97.44 206 TRP A N 1
ATOM 1623 C CA . TRP A 1 206 ? -8.564 1.153 4.399 1.00 97.44 206 TRP A CA 1
ATOM 1624 C C . TRP A 1 206 ? -9.767 0.996 3.483 1.00 97.44 206 TRP A C 1
ATOM 1626 O O . TRP A 1 206 ? -9.649 1.113 2.265 1.00 97.44 206 TRP A O 1
ATOM 1636 N N . HIS A 1 207 ? -10.940 0.764 4.067 1.00 96.81 207 HIS A N 1
ATOM 1637 C CA . HIS A 1 207 ? -12.173 0.724 3.293 1.00 96.81 207 HIS A CA 1
ATOM 1638 C C . HIS A 1 207 ? -12.367 2.056 2.547 1.00 96.81 207 HIS A C 1
ATOM 1640 O O . HIS A 1 207 ? -12.039 3.097 3.116 1.00 96.81 207 HIS A O 1
ATOM 1646 N N . PRO A 1 208 ? -12.908 2.074 1.313 1.00 94.38 208 PRO A N 1
ATOM 1647 C CA . PRO A 1 208 ? -12.951 3.270 0.467 1.00 94.38 208 PRO A CA 1
ATOM 1648 C C . PRO A 1 208 ? -14.131 4.209 0.751 1.00 94.38 208 PRO A C 1
ATOM 1650 O O . PRO A 1 208 ? -14.100 5.352 0.300 1.00 94.38 208 PRO A O 1
ATOM 1653 N N . THR A 1 209 ? -15.144 3.773 1.519 1.00 93.81 209 THR A N 1
ATOM 1654 C CA . THR A 1 209 ? -16.220 4.673 2.011 1.00 93.81 209 THR A CA 1
ATOM 1655 C C . THR A 1 209 ? -16.480 4.708 3.532 1.00 93.81 209 THR A C 1
ATOM 1657 O O . THR A 1 209 ? -17.286 5.518 3.980 1.00 93.81 209 THR A O 1
ATOM 1660 N N . GLN A 1 210 ? -15.838 3.859 4.347 1.00 94.62 210 GLN A N 1
ATOM 1661 C CA . GLN A 1 210 ? -16.112 3.734 5.791 1.00 94.62 210 GLN A CA 1
ATOM 1662 C C . GLN A 1 210 ? -14.837 4.018 6.610 1.00 94.62 210 GLN A C 1
ATOM 1664 O O . GLN A 1 210 ? -13.905 3.216 6.548 1.00 94.62 210 GLN A O 1
ATOM 1669 N N . PRO A 1 211 ? -14.784 5.105 7.405 1.00 94.19 211 PRO A N 1
ATOM 1670 C CA . PRO A 1 211 ? -13.567 5.523 8.108 1.00 94.19 211 PRO A CA 1
ATOM 1671 C C . PRO A 1 211 ? -13.041 4.576 9.176 1.00 94.19 211 PRO A C 1
ATOM 1673 O O . PRO A 1 211 ? -11.841 4.551 9.426 1.00 94.19 211 PRO A O 1
ATOM 1676 N N . SER A 1 212 ? -13.921 3.809 9.817 1.00 95.88 212 SER A N 1
ATOM 1677 C CA . SER A 1 212 ? -13.534 2.865 10.863 1.00 95.88 212 SER A CA 1
ATOM 1678 C C . SER A 1 212 ? -13.256 1.466 10.325 1.00 95.88 212 SER A C 1
ATOM 1680 O O . SER A 1 212 ? -13.009 0.575 11.124 1.00 95.88 212 SER A O 1
ATOM 1682 N N . VAL A 1 213 ? -13.312 1.228 9.011 1.00 97.12 213 VAL A N 1
ATOM 1683 C CA . VAL A 1 213 ? -13.175 -0.128 8.470 1.00 97.12 213 VAL A CA 1
ATOM 1684 C C . VAL A 1 213 ? -11.837 -0.318 7.777 1.00 97.12 213 VAL A C 1
ATOM 1686 O O . VAL A 1 213 ? -11.457 0.452 6.896 1.00 97.12 213 VAL A O 1
ATOM 1689 N N . ILE A 1 214 ? -11.145 -1.392 8.153 1.00 97.88 214 ILE A N 1
ATOM 1690 C CA . ILE A 1 214 ? -9.900 -1.827 7.517 1.00 97.88 214 ILE A CA 1
ATOM 1691 C C . ILE A 1 214 ? -9.979 -3.302 7.139 1.00 97.88 214 ILE A C 1
ATOM 1693 O O . ILE A 1 214 ? -10.649 -4.094 7.805 1.00 97.88 214 ILE A O 1
ATOM 1697 N N . ALA A 1 215 ? -9.274 -3.675 6.078 1.00 98.25 215 ALA A N 1
ATOM 1698 C CA . ALA A 1 215 ? -9.036 -5.062 5.715 1.00 98.25 215 ALA A CA 1
ATOM 1699 C C . ALA A 1 215 ? -7.583 -5.441 6.000 1.00 98.25 215 ALA A C 1
ATOM 1701 O O . ALA A 1 215 ? -6.673 -4.626 5.847 1.00 98.25 215 ALA A O 1
ATOM 1702 N N . THR A 1 216 ? -7.372 -6.693 6.390 1.00 98.50 216 THR A N 1
ATOM 1703 C CA . THR A 1 216 ? -6.056 -7.273 6.666 1.00 98.50 216 THR A CA 1
ATOM 1704 C C . THR A 1 216 ? -5.924 -8.609 5.953 1.00 98.50 216 THR A C 1
ATOM 1706 O O . THR A 1 216 ? -6.808 -9.458 6.055 1.00 98.50 216 THR A O 1
ATOM 1709 N N . GLY A 1 217 ? -4.830 -8.797 5.217 1.00 97.75 217 GLY A N 1
ATOM 1710 C CA . GLY A 1 217 ? -4.500 -10.036 4.517 1.00 97.75 217 GLY A CA 1
ATOM 1711 C C . GLY A 1 217 ? -3.318 -10.735 5.176 1.00 97.75 217 GLY A C 1
ATOM 1712 O O . GLY A 1 217 ? -2.293 -10.106 5.443 1.00 97.75 217 GLY A O 1
ATOM 1713 N N . SER A 1 218 ? -3.454 -12.034 5.441 1.00 97.25 218 SER A N 1
ATOM 1714 C CA . SER A 1 218 ? -2.469 -12.802 6.200 1.00 97.25 218 SER A CA 1
ATOM 1715 C C . SER A 1 218 ? -1.979 -14.066 5.496 1.00 97.25 218 SER A C 1
ATOM 1717 O O . SER A 1 218 ? -2.617 -14.650 4.609 1.00 97.25 218 SER A O 1
ATOM 1719 N N . ARG A 1 219 ? -0.813 -14.529 5.957 1.00 95.50 219 ARG A N 1
ATOM 1720 C CA . ARG A 1 219 ? -0.259 -15.847 5.638 1.00 95.50 219 ARG A CA 1
ATOM 1721 C C . ARG A 1 219 ? -1.133 -17.004 6.131 1.00 95.50 219 ARG A C 1
ATOM 1723 O O . ARG A 1 219 ? -1.013 -18.105 5.603 1.00 95.50 219 ARG A O 1
ATOM 1730 N N . ASP A 1 220 ? -2.046 -16.756 7.068 1.00 95.38 220 ASP A N 1
ATOM 1731 C CA . ASP A 1 220 ? -3.016 -17.746 7.557 1.00 95.38 220 ASP A CA 1
ATOM 1732 C C . ASP A 1 220 ? -4.123 -18.112 6.546 1.00 95.38 220 ASP A C 1
ATOM 1734 O O . ASP A 1 220 ? -4.987 -18.931 6.860 1.00 95.38 220 ASP A O 1
ATOM 1738 N N . ARG A 1 221 ? -4.048 -17.573 5.317 1.00 95.00 221 ARG A N 1
ATOM 1739 C CA . ARG A 1 221 ? -5.005 -17.792 4.219 1.00 95.00 221 ARG A CA 1
ATOM 1740 C C . ARG A 1 221 ? -6.373 -17.179 4.499 1.00 95.00 221 ARG A C 1
ATOM 1742 O O . ARG A 1 221 ? -7.397 -17.701 4.067 1.00 95.00 221 ARG A O 1
ATOM 1749 N N . SER A 1 222 ? -6.395 -16.055 5.205 1.00 96.06 222 SER A N 1
ATOM 1750 C CA . SER A 1 222 ? -7.607 -15.268 5.377 1.00 96.06 222 SER A CA 1
ATOM 1751 C C . SER A 1 222 ? -7.391 -13.794 5.069 1.00 96.06 222 SER A C 1
ATOM 1753 O O . SER A 1 222 ? -6.312 -13.232 5.287 1.00 96.06 222 SER A O 1
ATOM 1755 N N . VAL A 1 223 ? -8.459 -13.174 4.575 1.00 97.62 223 VAL A N 1
ATOM 1756 C CA . VAL A 1 223 ? -8.649 -11.728 4.647 1.00 97.62 223 VAL A CA 1
ATOM 1757 C C . VAL A 1 223 ? -9.709 -11.458 5.696 1.00 97.62 223 VAL A C 1
ATOM 1759 O O . VAL A 1 223 ? -10.784 -12.059 5.665 1.00 97.62 223 VAL A O 1
ATOM 1762 N N . LYS A 1 224 ? -9.415 -10.569 6.637 1.00 97.94 224 LYS A N 1
ATOM 1763 C CA . LYS A 1 224 ? -10.363 -10.165 7.674 1.00 97.94 224 LYS A CA 1
ATOM 1764 C C . LYS A 1 224 ? -10.682 -8.691 7.547 1.00 97.94 224 LYS A C 1
ATOM 1766 O O . LYS A 1 224 ? -9.800 -7.884 7.277 1.00 97.94 224 LYS A O 1
ATOM 1771 N N . ILE A 1 225 ? -11.949 -8.362 7.745 1.00 98.00 225 ILE A N 1
ATOM 1772 C CA . ILE A 1 225 ? -12.460 -6.996 7.718 1.00 98.00 225 ILE A CA 1
ATOM 1773 C C . ILE A 1 225 ? -12.851 -6.632 9.141 1.00 98.00 225 ILE A C 1
ATOM 1775 O O . ILE A 1 225 ? -13.596 -7.369 9.789 1.00 98.00 225 ILE A O 1
ATOM 1779 N N . TRP A 1 226 ? -12.350 -5.504 9.620 1.00 98.31 226 TRP A N 1
ATOM 1780 C CA . TRP A 1 226 ? -12.455 -5.073 11.008 1.00 98.31 226 TRP A CA 1
ATOM 1781 C C . TRP A 1 226 ? -13.183 -3.745 11.108 1.00 98.31 226 TRP A C 1
ATOM 1783 O O . TRP A 1 226 ? -12.975 -2.876 10.266 1.00 98.31 226 TRP A O 1
ATOM 1793 N N . ASP A 1 227 ? -14.003 -3.589 12.147 1.00 97.56 227 ASP A N 1
ATOM 1794 C CA . ASP A 1 227 ? -14.453 -2.277 12.606 1.00 97.56 227 ASP A CA 1
ATOM 1795 C C . ASP A 1 227 ? -13.513 -1.818 13.715 1.00 97.56 227 ASP A C 1
ATOM 1797 O O . ASP A 1 227 ? -13.364 -2.495 14.727 1.00 97.56 227 ASP A O 1
ATOM 1801 N N . LEU A 1 228 ? -12.888 -0.662 13.559 1.00 96.94 228 LEU A N 1
ATOM 1802 C CA . LEU A 1 228 ? -12.004 -0.091 14.566 1.00 96.94 228 LEU A CA 1
ATOM 1803 C C . LEU A 1 228 ? -12.766 0.350 15.824 1.00 96.94 228 LEU A C 1
ATOM 1805 O O . LEU A 1 228 ? -12.149 0.519 16.870 1.00 96.94 228 LEU A O 1
ATOM 1809 N N . ASN A 1 229 ? -14.095 0.484 15.748 1.00 96.44 229 ASN A N 1
ATOM 1810 C CA . ASN A 1 229 ? -14.931 0.736 16.922 1.00 96.44 229 ASN A CA 1
ATOM 1811 C C . ASN A 1 229 ? -15.187 -0.535 17.762 1.00 96.44 229 ASN A C 1
ATOM 1813 O O . ASN A 1 229 ? -15.507 -0.419 18.942 1.00 96.44 229 ASN A O 1
ATOM 1817 N N . ASP A 1 230 ? -15.052 -1.734 17.178 1.00 95.88 230 ASP A N 1
ATOM 1818 C CA . ASP A 1 230 ? -15.158 -3.025 17.875 1.00 95.88 230 ASP A CA 1
ATOM 1819 C C . ASP A 1 230 ? -14.196 -4.048 17.256 1.00 95.88 230 ASP A C 1
ATOM 1821 O O . ASP A 1 230 ? -14.521 -4.782 16.321 1.00 95.88 230 ASP A O 1
ATOM 1825 N N . VAL A 1 231 ? -12.986 -4.098 17.813 1.00 96.75 231 VAL A N 1
ATOM 1826 C CA . VAL A 1 231 ? -11.898 -4.966 17.341 1.00 96.75 231 VAL A CA 1
ATOM 1827 C C . VAL A 1 231 ? -11.890 -6.349 17.998 1.00 96.75 231 VAL A C 1
ATOM 1829 O O . VAL A 1 231 ? -10.969 -7.131 17.771 1.00 96.75 231 VAL A O 1
ATOM 1832 N N . ASN A 1 232 ? -12.898 -6.688 18.811 1.00 94.81 232 ASN A N 1
ATOM 1833 C CA . ASN A 1 232 ? -12.943 -7.987 19.492 1.00 94.81 232 ASN A CA 1
ATOM 1834 C C . ASN A 1 232 ? -13.214 -9.144 18.520 1.00 94.81 232 ASN A C 1
ATOM 1836 O O . ASN A 1 232 ? -12.833 -10.286 18.780 1.00 94.81 232 ASN A O 1
ATOM 1840 N N . LYS A 1 233 ? -13.877 -8.859 17.395 1.00 95.25 233 LYS A N 1
ATOM 1841 C CA . LYS A 1 233 ? -14.160 -9.828 16.334 1.00 95.25 233 LYS A CA 1
ATOM 1842 C C . LYS A 1 233 ? -14.149 -9.152 14.961 1.00 95.25 233 LYS A C 1
ATOM 1844 O O . LYS A 1 233 ? -14.554 -7.998 14.848 1.00 95.25 233 LYS A O 1
ATOM 1849 N N . PRO A 1 234 ? -13.740 -9.861 13.898 1.00 96.44 234 PRO A N 1
ATOM 1850 C CA . 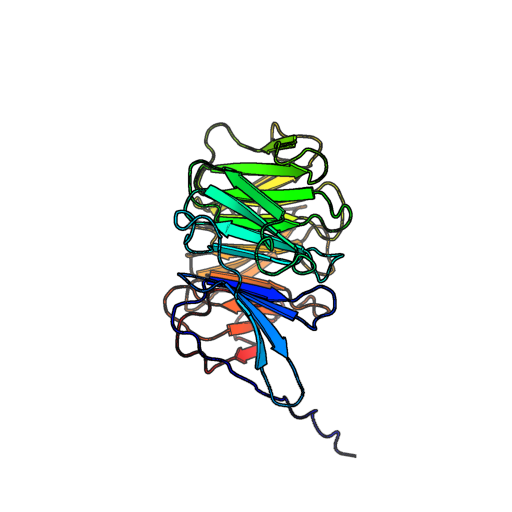PRO A 1 234 ? -13.849 -9.320 12.553 1.00 96.44 234 PRO A CA 1
ATOM 1851 C C . PRO A 1 234 ? -15.328 -9.196 12.158 1.00 96.44 234 PRO A C 1
ATOM 1853 O O . PRO A 1 234 ? -16.128 -10.085 12.457 1.00 96.44 234 PRO A O 1
ATOM 1856 N N . LYS A 1 235 ? -15.683 -8.130 11.429 1.00 95.06 235 LYS A N 1
ATOM 1857 C CA . LYS A 1 235 ? -17.003 -7.984 10.786 1.00 95.06 235 LYS A CA 1
ATOM 1858 C C . LYS A 1 235 ? -17.236 -9.110 9.786 1.00 95.06 235 LYS A C 1
ATOM 1860 O O . LYS A 1 235 ? -18.336 -9.640 9.695 1.00 95.06 235 LYS A O 1
ATOM 1865 N N . GLN A 1 236 ? -16.186 -9.453 9.041 1.00 95.19 236 GLN A N 1
ATOM 1866 C CA . GLN A 1 236 ? -16.226 -10.453 7.986 1.00 95.19 236 GLN A CA 1
ATOM 1867 C C . GLN A 1 236 ? -14.873 -11.155 7.873 1.00 95.19 236 GLN A C 1
ATOM 1869 O O . GLN A 1 236 ? -13.820 -10.542 8.049 1.00 95.19 236 GLN A O 1
ATOM 1874 N N . THR A 1 237 ? -14.900 -12.449 7.561 1.00 96.00 237 THR A N 1
ATOM 1875 C CA . THR A 1 237 ? -13.706 -13.227 7.211 1.00 96.00 237 THR A CA 1
ATOM 1876 C C . THR A 1 237 ? -13.918 -13.874 5.849 1.00 96.00 237 THR A C 1
ATOM 1878 O O . THR A 1 237 ? -14.957 -14.485 5.603 1.00 96.00 237 THR A O 1
ATOM 1881 N N . ILE A 1 238 ? -12.931 -13.728 4.973 1.00 96.12 238 ILE A N 1
ATOM 1882 C CA . ILE A 1 238 ? -12.858 -14.366 3.661 1.00 96.12 238 ILE A CA 1
ATOM 1883 C C . ILE A 1 238 ? -11.766 -15.426 3.754 1.00 96.12 238 ILE A C 1
ATOM 1885 O O . ILE A 1 238 ? -10.596 -15.099 3.967 1.00 96.12 238 ILE A O 1
ATOM 1889 N N . ALA A 1 239 ? -12.154 -16.694 3.642 1.00 94.88 239 ALA A N 1
ATOM 1890 C CA . ALA A 1 239 ? -11.213 -17.804 3.615 1.00 94.88 239 ALA A CA 1
ATOM 1891 C C . ALA A 1 239 ? -10.679 -17.984 2.192 1.00 94.88 239 ALA A C 1
ATOM 1893 O O . ALA A 1 239 ? -11.447 -18.067 1.236 1.00 94.88 239 ALA A O 1
ATOM 1894 N N . LEU A 1 240 ? -9.360 -18.051 2.061 1.00 92.50 240 LEU A N 1
ATOM 1895 C CA . LEU A 1 240 ? -8.670 -18.215 0.791 1.00 92.50 240 LEU A CA 1
ATOM 1896 C C . LEU A 1 240 ? -8.049 -19.612 0.693 1.00 92.50 240 LEU A C 1
ATOM 1898 O O . LEU A 1 240 ? -7.737 -20.257 1.694 1.00 92.50 240 LEU A O 1
ATOM 1902 N N . ILE A 1 241 ? -7.817 -20.067 -0.539 1.00 88.31 241 ILE A N 1
ATOM 1903 C CA . ILE A 1 241 ? -7.089 -21.319 -0.803 1.00 88.31 241 ILE A CA 1
ATOM 1904 C C . ILE A 1 241 ? -5.588 -21.121 -0.529 1.00 88.31 241 ILE A C 1
ATOM 1906 O O . ILE A 1 241 ? -4.934 -21.973 0.076 1.00 88.31 241 ILE A O 1
ATOM 1910 N N . ALA A 1 242 ? -5.060 -19.967 -0.941 1.00 90.81 242 ALA A N 1
ATOM 1911 C CA . ALA A 1 242 ? -3.677 -19.548 -0.753 1.00 90.81 242 ALA A CA 1
ATOM 1912 C C . ALA A 1 242 ? -3.578 -18.381 0.244 1.00 90.81 242 ALA A C 1
ATOM 1914 O O . ALA A 1 242 ? -4.578 -17.859 0.727 1.00 90.81 242 ALA A O 1
ATOM 1915 N N . ASN A 1 243 ? -2.361 -17.964 0.584 1.00 92.38 243 ASN A N 1
ATOM 1916 C CA . ASN A 1 243 ? -2.162 -16.807 1.453 1.00 92.38 243 ASN A CA 1
ATOM 1917 C C . ASN A 1 243 ? -2.615 -15.489 0.800 1.00 92.38 243 ASN A C 1
ATOM 1919 O O . ASN A 1 243 ? -2.533 -15.348 -0.416 1.00 92.38 243 ASN A O 1
ATOM 1923 N N . ALA A 1 244 ? -3.000 -14.498 1.608 1.00 94.44 244 ALA A N 1
ATOM 1924 C CA . ALA A 1 244 ? -3.284 -13.144 1.131 1.00 94.44 244 ALA A CA 1
ATOM 1925 C C . ALA A 1 244 ? -1.996 -12.303 1.145 1.00 94.44 244 ALA A C 1
ATOM 1927 O O . ALA A 1 244 ? -1.654 -11.699 2.157 1.00 94.44 244 ALA A O 1
ATOM 1928 N N . GLY A 1 245 ? -1.253 -12.309 0.037 1.00 93.62 245 GLY A N 1
ATOM 1929 C CA . GLY A 1 245 ? 0.012 -11.583 -0.129 1.00 93.62 245 GLY A CA 1
ATOM 1930 C C . GLY A 1 245 ? -0.151 -10.076 -0.333 1.00 93.62 245 GLY A C 1
ATOM 1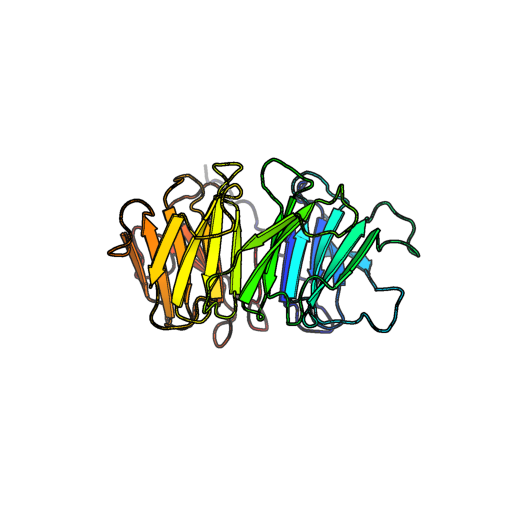931 O O . GLY A 1 245 ? 0.616 -9.279 0.219 1.00 93.62 245 GLY A O 1
ATOM 1932 N N . ARG A 1 246 ? -1.157 -9.684 -1.113 1.00 95.31 246 ARG A N 1
ATOM 1933 C CA . ARG A 1 246 ? -1.616 -8.299 -1.262 1.00 95.31 246 ARG A CA 1
ATOM 1934 C C . ARG A 1 246 ? -3.122 -8.258 -1.223 1.00 95.31 246 ARG A C 1
ATOM 1936 O O . ARG A 1 246 ? -3.771 -9.172 -1.733 1.00 95.31 246 ARG A O 1
ATOM 1943 N N . ILE A 1 247 ? -3.644 -7.189 -0.641 1.00 97.19 247 ILE A N 1
ATOM 1944 C CA . ILE A 1 247 ? -5.061 -6.866 -0.673 1.00 97.19 247 ILE A CA 1
ATOM 1945 C C . ILE A 1 247 ? -5.239 -5.410 -1.087 1.00 97.19 247 ILE A C 1
ATOM 1947 O O . ILE A 1 247 ? -4.397 -4.572 -0.770 1.00 97.19 247 ILE A O 1
ATOM 1951 N N . GLN A 1 248 ? -6.333 -5.118 -1.779 1.00 96.56 248 GLN A N 1
ATOM 1952 C CA . GLN A 1 248 ? -6.731 -3.743 -2.058 1.00 96.56 248 GLN A CA 1
ATOM 1953 C C . GLN A 1 248 ? -8.237 -3.668 -2.245 1.00 96.56 248 GLN A C 1
ATOM 1955 O O . GLN A 1 248 ? -8.823 -4.464 -2.988 1.00 96.56 248 GLN A O 1
ATOM 1960 N N . TRP A 1 249 ? -8.866 -2.701 -1.593 1.00 96.62 249 TRP A N 1
ATOM 1961 C CA . TRP A 1 249 ? -10.254 -2.382 -1.861 1.00 96.62 249 TRP A CA 1
ATOM 1962 C C . TRP A 1 249 ? -10.404 -1.817 -3.262 1.00 96.62 249 TRP A C 1
ATOM 1964 O O . TRP A 1 249 ? -9.592 -1.022 -3.740 1.00 96.62 249 TRP A O 1
ATOM 1974 N N . ARG A 1 250 ? -11.482 -2.211 -3.932 1.00 93.50 250 ARG A N 1
ATOM 1975 C CA . ARG A 1 250 ? -11.769 -1.689 -5.257 1.00 93.50 250 ARG A CA 1
ATOM 1976 C C . ARG A 1 250 ? -12.263 -0.238 -5.140 1.00 93.50 250 ARG A C 1
ATOM 1978 O O . ARG A 1 250 ? -13.266 0.011 -4.464 1.00 93.50 250 ARG A O 1
ATOM 1985 N N . PRO A 1 251 ? -11.647 0.721 -5.855 1.00 86.56 251 PRO A N 1
ATOM 1986 C CA . PRO A 1 251 ? -12.153 2.087 -5.900 1.00 86.56 251 PRO A CA 1
ATOM 1987 C C . PRO A 1 251 ? -13.604 2.123 -6.397 1.00 86.56 251 PRO A C 1
ATOM 1989 O O . PRO A 1 251 ? -13.955 1.433 -7.358 1.00 86.56 251 PRO A O 1
ATOM 1992 N N . ASN A 1 252 ? -14.448 2.931 -5.750 1.00 86.44 252 ASN A N 1
ATOM 1993 C CA . ASN A 1 252 ? -15.875 3.106 -6.070 1.00 86.44 252 ASN A CA 1
ATOM 1994 C C . ASN A 1 252 ? -16.746 1.835 -5.967 1.00 86.44 252 ASN A C 1
ATOM 1996 O O . ASN A 1 252 ? -17.898 1.847 -6.397 1.00 86.44 252 ASN A O 1
ATOM 2000 N N . CYS A 1 253 ? -16.230 0.732 -5.421 1.00 91.25 253 CYS A N 1
ATOM 2001 C CA . CYS A 1 253 ? -16.988 -0.496 -5.173 1.00 91.25 253 CYS A CA 1
ATOM 2002 C C . CYS A 1 253 ? -16.674 -0.984 -3.753 1.00 91.25 253 CYS A C 1
ATOM 2004 O O . CYS A 1 253 ? -15.792 -1.829 -3.596 1.00 91.25 253 CYS A O 1
ATOM 2006 N N . PRO A 1 254 ? -17.359 -0.443 -2.728 1.00 91.31 254 PRO A N 1
ATOM 2007 C CA . PRO A 1 254 ? -17.010 -0.678 -1.328 1.00 91.31 254 PRO A CA 1
ATOM 2008 C C . PRO A 1 254 ? -17.122 -2.147 -0.920 1.00 91.31 254 PRO A C 1
ATOM 2010 O O . PRO A 1 254 ? -16.364 -2.597 -0.078 1.00 91.31 254 PRO A O 1
ATOM 2013 N N . ASP A 1 255 ? -17.989 -2.922 -1.569 1.00 93.38 255 ASP A N 1
ATOM 2014 C CA . ASP A 1 255 ? -18.185 -4.329 -1.220 1.00 93.38 255 ASP A CA 1
ATOM 2015 C C . ASP A 1 255 ? -17.147 -5.261 -1.858 1.00 93.38 255 ASP A C 1
ATOM 2017 O O . ASP A 1 255 ? -17.174 -6.463 -1.601 1.00 93.38 255 ASP A O 1
ATOM 2021 N N . HIS A 1 256 ? -16.241 -4.740 -2.695 1.00 95.50 256 HIS A N 1
ATOM 2022 C CA . HIS A 1 256 ? -15.291 -5.547 -3.453 1.00 95.50 256 HIS A CA 1
ATOM 2023 C C . HIS A 1 256 ? -13.852 -5.356 -2.985 1.00 95.50 256 HIS A C 1
ATOM 2025 O O . HIS A 1 256 ? -13.329 -4.240 -2.964 1.00 95.50 256 HIS A O 1
ATOM 2031 N N . ILE A 1 257 ? -13.173 -6.471 -2.731 1.00 96.69 257 ILE A N 1
ATOM 2032 C CA . ILE A 1 257 ? -11.755 -6.495 -2.375 1.00 96.69 257 ILE A CA 1
ATOM 2033 C C . ILE A 1 257 ? -10.988 -7.436 -3.299 1.00 96.69 257 ILE A C 1
ATOM 2035 O O . ILE A 1 257 ? -11.416 -8.558 -3.563 1.00 96.69 257 ILE A O 1
ATOM 2039 N N . ALA A 1 258 ? -9.862 -6.971 -3.824 1.00 96.62 258 ALA A N 1
ATOM 2040 C CA . ALA A 1 258 ? -8.956 -7.774 -4.628 1.00 96.62 258 ALA A CA 1
ATOM 2041 C C . ALA A 1 258 ? -7.853 -8.374 -3.752 1.00 96.62 258 ALA A C 1
ATOM 2043 O O . ALA A 1 258 ? -7.412 -7.757 -2.782 1.00 96.62 258 ALA A O 1
ATOM 2044 N N . THR A 1 259 ? -7.399 -9.574 -4.103 1.00 96.12 259 THR A N 1
ATOM 2045 C CA . THR A 1 259 ? -6.343 -10.303 -3.395 1.00 96.12 259 THR A CA 1
ATOM 2046 C C . THR A 1 259 ? -5.390 -10.971 -4.377 1.00 96.12 259 THR A C 1
ATOM 2048 O O . THR A 1 259 ? -5.857 -11.555 -5.358 1.00 96.12 259 THR A O 1
ATOM 2051 N N . SER A 1 260 ? -4.098 -11.011 -4.060 1.00 95.06 260 SER A N 1
ATOM 2052 C CA . SER A 1 260 ? -3.131 -11.910 -4.705 1.00 95.06 260 SER A CA 1
ATOM 2053 C C . SER A 1 260 ? -2.436 -12.810 -3.685 1.00 95.06 260 SER A C 1
ATOM 2055 O O . SER A 1 260 ? -2.319 -12.458 -2.507 1.00 95.06 260 SER A O 1
ATOM 2057 N N . SER A 1 261 ? -1.959 -13.975 -4.130 1.00 91.88 261 SER A N 1
ATOM 2058 C CA . SER A 1 261 ? -1.057 -14.818 -3.337 1.00 91.88 261 SER A CA 1
ATOM 2059 C C . SER A 1 261 ? 0.383 -14.355 -3.499 1.00 91.88 261 SER A C 1
ATOM 2061 O O . SER A 1 261 ? 0.753 -13.799 -4.526 1.00 91.88 261 SER A O 1
ATOM 2063 N N . SER A 1 262 ? 1.211 -14.612 -2.483 1.00 83.94 262 SER A N 1
ATOM 2064 C CA . SER A 1 262 ? 2.658 -14.381 -2.565 1.00 83.94 262 SER A CA 1
ATOM 2065 C C . SER A 1 262 ? 3.477 -15.671 -2.679 1.00 83.94 262 SER A C 1
ATOM 2067 O O . SER A 1 262 ? 4.686 -15.618 -2.470 1.00 83.94 262 SER A O 1
ATOM 2069 N N . ILE A 1 263 ? 2.839 -16.835 -2.872 1.00 84.50 263 ILE A N 1
ATOM 2070 C CA . ILE A 1 263 ? 3.534 -18.138 -2.838 1.00 84.50 263 ILE A CA 1
ATOM 2071 C C . ILE A 1 263 ? 3.087 -19.071 -3.964 1.00 84.50 263 ILE A C 1
ATOM 2073 O O . ILE A 1 263 ? 3.936 -19.644 -4.634 1.00 84.50 263 ILE A O 1
ATOM 2077 N N . THR A 1 264 ? 1.780 -19.291 -4.132 1.00 81.25 264 THR A N 1
ATOM 2078 C CA . THR A 1 264 ? 1.288 -20.457 -4.905 1.00 81.25 264 THR A CA 1
ATOM 2079 C C . THR A 1 264 ? 0.350 -20.115 -6.052 1.00 81.25 264 THR A C 1
ATOM 2081 O O . THR A 1 264 ? 0.183 -20.935 -6.947 1.00 81.25 264 THR A O 1
ATOM 2084 N N . ASP A 1 265 ? -0.259 -18.928 -6.038 1.00 84.44 265 ASP A N 1
ATOM 2085 C CA . ASP A 1 265 ? -1.253 -18.524 -7.030 1.00 84.44 265 ASP A CA 1
ATOM 2086 C C . ASP A 1 265 ? -0.789 -17.254 -7.755 1.00 84.44 265 ASP A C 1
ATOM 2088 O O . ASP A 1 265 ? -0.458 -16.248 -7.124 1.00 84.44 265 ASP A O 1
ATOM 2092 N N . SER A 1 266 ? -0.747 -17.315 -9.086 1.00 90.44 266 SER A N 1
ATOM 2093 C CA . SER A 1 266 ? -0.432 -16.180 -9.959 1.00 90.44 266 SER A CA 1
ATOM 2094 C C . SER A 1 266 ? -1.680 -15.403 -10.383 1.00 90.44 266 SER A C 1
ATOM 2096 O O . SER A 1 266 ? -1.598 -14.494 -11.206 1.00 90.44 266 SER A O 1
ATOM 2098 N N . SER A 1 267 ? -2.858 -15.748 -9.862 1.00 92.56 267 SER A N 1
ATOM 2099 C CA . SER A 1 267 ? -4.089 -15.020 -10.143 1.00 92.56 267 SER A CA 1
ATOM 2100 C C . SER A 1 267 ? -4.343 -13.884 -9.154 1.00 92.56 267 SER A C 1
ATOM 2102 O O . SER A 1 267 ? -3.920 -13.908 -7.994 1.00 92.56 267 SER A O 1
ATOM 2104 N N . ILE A 1 268 ? -5.074 -12.875 -9.628 1.00 95.00 268 ILE A N 1
ATOM 2105 C CA . ILE A 1 268 ? -5.693 -11.871 -8.764 1.00 95.00 268 ILE A CA 1
ATOM 2106 C C . ILE A 1 268 ? -7.176 -12.207 -8.680 1.00 95.00 268 ILE A C 1
ATOM 2108 O O . ILE A 1 268 ? -7.878 -12.244 -9.693 1.00 95.00 268 ILE A O 1
ATOM 2112 N N . ASN A 1 269 ? -7.658 -12.436 -7.467 1.00 94.81 269 ASN A N 1
ATOM 2113 C CA . ASN A 1 269 ? -9.051 -12.764 -7.202 1.00 94.81 269 ASN A CA 1
ATOM 2114 C C . ASN A 1 269 ? -9.765 -11.544 -6.623 1.00 94.81 269 ASN A C 1
ATOM 2116 O O . ASN A 1 269 ? -9.245 -10.899 -5.717 1.00 94.81 269 ASN A O 1
ATOM 2120 N N . VAL A 1 270 ? -10.946 -11.224 -7.146 1.00 95.50 270 VAL A N 1
ATOM 2121 C CA . VAL A 1 270 ? -11.828 -10.173 -6.624 1.00 95.50 270 VAL A CA 1
ATOM 2122 C C . VAL A 1 270 ? -12.971 -10.845 -5.885 1.00 95.50 270 VAL A C 1
ATOM 2124 O O . VAL A 1 270 ? -13.641 -11.711 -6.443 1.00 95.50 270 VAL A O 1
ATOM 2127 N N . TRP A 1 271 ? -13.201 -10.431 -4.649 1.00 96.06 271 TRP A N 1
ATOM 2128 C CA . TRP A 1 271 ? -14.182 -11.003 -3.739 1.00 96.06 271 TRP A CA 1
ATOM 2129 C C . TRP A 1 271 ? -15.272 -9.989 -3.449 1.00 96.06 271 TRP A C 1
ATOM 2131 O O . TRP A 1 271 ? -14.984 -8.803 -3.302 1.00 96.06 271 TRP A O 1
ATOM 2141 N N . ASP A 1 272 ? -16.501 -10.476 -3.329 1.00 94.75 272 ASP A N 1
ATOM 2142 C CA . ASP A 1 272 ? -17.602 -9.730 -2.733 1.00 94.75 272 ASP A CA 1
ATOM 2143 C C . ASP A 1 272 ? -17.639 -10.032 -1.231 1.00 94.75 272 ASP A C 1
ATOM 2145 O O . ASP A 1 272 ? -17.731 -11.186 -0.807 1.00 94.75 272 ASP A O 1
ATOM 2149 N N . THR A 1 273 ? -17.542 -8.992 -0.414 1.00 91.62 273 THR A N 1
ATOM 2150 C CA . THR A 1 273 ? -17.542 -9.100 1.047 1.00 91.62 273 THR A CA 1
ATOM 2151 C C . THR A 1 273 ? -18.879 -9.568 1.611 1.00 91.62 273 THR A C 1
ATOM 2153 O O . THR A 1 273 ? -18.888 -10.231 2.649 1.00 91.62 273 THR A O 1
ATOM 2156 N N . ALA A 1 274 ? -19.990 -9.326 0.907 1.00 88.69 274 ALA A N 1
ATOM 2157 C CA . ALA A 1 274 ? -21.296 -9.869 1.265 1.00 88.69 274 ALA A CA 1
ATOM 2158 C C . ALA A 1 274 ? -21.420 -11.366 0.919 1.00 88.69 274 ALA A C 1
ATOM 2160 O O . ALA A 1 274 ? -22.266 -12.069 1.477 1.00 88.69 274 ALA A O 1
ATOM 2161 N N . ARG A 1 275 ? -20.587 -11.873 -0.003 1.00 88.56 275 ARG A N 1
ATOM 2162 C CA . ARG A 1 275 ? -20.598 -13.266 -0.487 1.00 88.56 275 ARG A CA 1
ATOM 2163 C C . ARG A 1 275 ? -19.170 -13.825 -0.595 1.00 88.56 275 ARG A C 1
ATOM 2165 O O . ARG A 1 275 ? -18.683 -14.092 -1.691 1.00 88.56 275 ARG A O 1
ATOM 2172 N N . PRO A 1 276 ? -18.508 -14.084 0.541 1.00 85.62 276 PRO A N 1
ATOM 2173 C CA . PRO A 1 276 ? -17.065 -14.339 0.610 1.00 85.62 276 PRO A CA 1
ATOM 2174 C C . PRO A 1 276 ? -16.634 -15.745 0.155 1.00 85.62 276 PRO A C 1
ATOM 2176 O O . PRO A 1 276 ? -15.455 -16.075 0.233 1.00 85.62 276 PRO A O 1
ATOM 2179 N N . PHE A 1 277 ? -17.566 -16.619 -0.232 1.00 8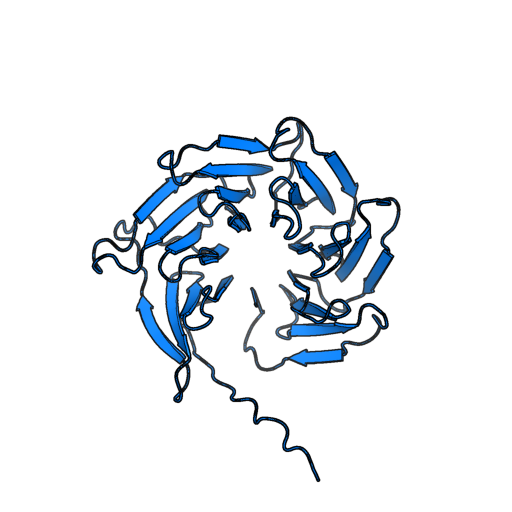6.75 277 PHE A N 1
ATOM 2180 C CA . PHE A 1 277 ? -17.281 -18.048 -0.413 1.00 86.75 277 PHE A CA 1
ATOM 2181 C C . PHE A 1 277 ? -16.635 -18.379 -1.762 1.00 86.75 277 PHE A C 1
ATOM 2183 O O . PHE A 1 277 ? -15.965 -19.401 -1.885 1.00 86.75 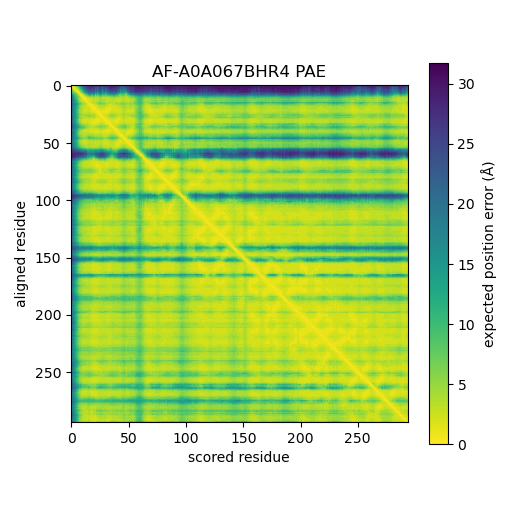277 PHE A O 1
ATOM 2190 N N . VAL A 1 278 ? -16.851 -17.539 -2.778 1.00 89.50 278 VAL A N 1
ATOM 2191 C CA . VAL A 1 278 ? -16.346 -17.738 -4.142 1.00 89.50 278 VAL A CA 1
ATOM 2192 C C . VAL A 1 278 ? -15.891 -16.383 -4.686 1.00 89.50 278 VAL A C 1
ATOM 2194 O O . VAL A 1 278 ? -16.596 -15.392 -4.477 1.00 89.50 278 VAL A O 1
ATOM 2197 N N . PRO A 1 279 ? -14.746 -16.304 -5.389 1.00 91.75 279 PRO A N 1
ATOM 2198 C CA . PRO A 1 279 ? -14.331 -15.059 -6.015 1.00 91.75 279 PRO A CA 1
ATOM 2199 C C . PRO A 1 279 ? -15.337 -14.646 -7.095 1.00 91.75 279 PRO A C 1
ATOM 2201 O O . PRO A 1 279 ? -15.717 -15.441 -7.955 1.00 91.75 279 PRO A O 1
ATOM 2204 N N . LEU A 1 280 ? -15.735 -13.376 -7.072 1.00 93.38 280 LEU A N 1
ATOM 2205 C CA . LEU A 1 280 ? -16.591 -12.751 -8.078 1.00 93.38 280 LEU A CA 1
ATOM 2206 C C . LEU A 1 280 ? -15.913 -12.728 -9.454 1.00 93.38 280 LEU A C 1
ATOM 2208 O O . LEU A 1 280 ? -16.565 -12.900 -10.483 1.00 93.38 280 LEU A O 1
ATOM 2212 N N . ALA A 1 281 ? -14.600 -12.491 -9.473 1.00 92.75 281 ALA A N 1
ATOM 2213 C CA . ALA A 1 281 ? -13.790 -12.510 -10.681 1.00 92.75 281 ALA A CA 1
ATOM 2214 C C . ALA A 1 281 ? -12.385 -13.039 -10.384 1.00 92.75 281 ALA A C 1
ATOM 2216 O O . ALA A 1 281 ? -11.844 -12.826 -9.302 1.00 92.75 281 ALA A O 1
ATOM 2217 N N . CYS A 1 282 ? -11.783 -13.693 -11.374 1.00 92.88 282 CYS A N 1
ATOM 2218 C CA . CYS A 1 282 ? -10.419 -14.203 -11.309 1.00 92.88 282 CYS A CA 1
ATOM 2219 C C . CYS A 1 282 ? -9.653 -13.714 -12.540 1.00 92.88 282 CYS A C 1
ATOM 2221 O O . CYS A 1 282 ? -9.997 -14.047 -13.677 1.00 92.88 282 CYS A O 1
ATOM 2223 N N . MET A 1 283 ? -8.630 -12.897 -12.313 1.00 92.56 283 MET A N 1
ATOM 2224 C CA . MET A 1 283 ? -7.755 -12.367 -13.351 1.00 92.56 283 MET A CA 1
ATOM 2225 C C . MET A 1 283 ? -6.555 -13.300 -13.495 1.00 92.56 283 MET A C 1
ATOM 2227 O O . MET A 1 283 ? -5.767 -13.468 -12.566 1.00 92.56 283 MET A O 1
ATOM 2231 N N . LYS A 1 284 ? -6.450 -13.936 -14.667 1.00 89.44 284 LYS A N 1
ATOM 2232 C CA . LYS A 1 284 ? -5.420 -14.931 -14.994 1.00 89.44 284 LYS A CA 1
ATOM 2233 C C . LYS A 1 284 ? -4.522 -14.467 -16.144 1.00 89.44 284 LYS A C 1
ATOM 2235 O O . LYS A 1 284 ? -4.888 -13.621 -16.967 1.00 89.44 284 LYS A O 1
ATOM 2240 N N . GLY A 1 285 ? -3.359 -15.102 -16.250 1.00 83.88 285 GLY A N 1
ATOM 2241 C CA . GLY A 1 285 ? -2.381 -14.875 -17.318 1.00 83.88 285 GLY A CA 1
ATOM 2242 C C . GLY A 1 285 ? -1.147 -14.091 -16.881 1.00 83.88 285 GLY A C 1
ATOM 2243 O O . GLY A 1 285 ? -0.443 -13.564 -17.735 1.00 83.88 285 GLY A O 1
ATOM 2244 N N . HIS A 1 286 ? -0.891 -14.013 -15.575 1.00 89.44 286 HIS A N 1
ATOM 2245 C CA . HIS A 1 286 ? 0.434 -13.692 -15.059 1.00 89.44 286 HIS A CA 1
ATOM 2246 C C . HIS A 1 286 ? 1.294 -14.960 -15.110 1.00 89.44 286 HIS A C 1
ATOM 2248 O O . HIS A 1 286 ? 0.831 -16.040 -14.735 1.00 89.44 286 HIS A O 1
ATOM 2254 N N . ALA A 1 287 ? 2.523 -14.828 -15.608 1.00 86.62 287 ALA A N 1
ATOM 2255 C CA . ALA A 1 287 ? 3.459 -15.944 -15.727 1.00 86.62 287 ALA A CA 1
ATOM 2256 C C . ALA A 1 287 ? 4.006 -16.409 -14.365 1.00 86.62 287 ALA A C 1
ATOM 2258 O O . ALA A 1 287 ? 4.440 -17.548 -14.240 1.00 86.62 287 ALA A O 1
ATOM 2259 N N . ASP A 1 288 ? 3.965 -15.532 -13.361 1.00 88.56 288 ASP A N 1
ATOM 2260 C CA . ASP A 1 288 ? 4.499 -15.762 -12.021 1.00 88.56 288 ASP A CA 1
ATOM 2261 C C . ASP A 1 288 ? 3.627 -15.048 -10.967 1.00 88.56 288 ASP A C 1
ATOM 2263 O O . ASP A 1 288 ? 2.631 -14.397 -11.300 1.00 88.56 288 ASP A O 1
ATOM 2267 N N . ILE A 1 289 ? 3.997 -15.190 -9.696 1.00 90.62 289 ILE A N 1
ATOM 2268 C CA . ILE A 1 289 ? 3.357 -14.607 -8.516 1.00 90.62 289 ILE A CA 1
ATOM 2269 C C . ILE A 1 289 ? 3.117 -13.103 -8.701 1.00 90.62 289 ILE A C 1
ATOM 2271 O O . ILE A 1 289 ? 4.005 -12.343 -9.092 1.00 90.62 289 ILE A O 1
ATOM 2275 N N . VAL A 1 290 ? 1.911 -12.653 -8.349 1.00 92.06 290 VAL A N 1
ATOM 2276 C CA . VAL A 1 290 ? 1.551 -11.232 -8.406 1.00 92.06 290 VAL A CA 1
ATOM 2277 C C . VAL A 1 290 ? 1.963 -10.534 -7.112 1.00 92.06 290 VAL A C 1
ATOM 2279 O O . VAL A 1 290 ? 1.244 -10.552 -6.109 1.00 92.06 290 VAL A O 1
ATOM 2282 N N . SER A 1 291 ? 3.128 -9.893 -7.157 1.00 91.25 291 SER A N 1
ATOM 2283 C CA . SER A 1 291 ? 3.756 -9.195 -6.028 1.00 91.25 291 SER A CA 1
ATOM 2284 C C . SER A 1 291 ? 3.016 -7.936 -5.571 1.00 91.25 291 SER A C 1
ATOM 2286 O O . SER A 1 291 ? 3.070 -7.598 -4.389 1.00 91.25 291 SER A O 1
ATOM 2288 N N . ASP A 1 292 ? 2.383 -7.218 -6.503 1.00 91.56 292 ASP A N 1
ATOM 2289 C CA . ASP A 1 292 ? 1.694 -5.943 -6.277 1.00 91.56 292 ASP A CA 1
ATOM 2290 C C . ASP A 1 292 ? 0.689 -5.679 -7.410 1.00 91.56 292 ASP A C 1
ATOM 2292 O O . ASP A 1 292 ? 0.864 -6.172 -8.527 1.00 91.56 292 ASP A O 1
ATOM 2296 N N . PHE A 1 293 ? -0.358 -4.909 -7.125 1.00 93.44 293 PHE A N 1
ATOM 2297 C CA . PHE A 1 293 ? -1.352 -4.443 -8.097 1.00 93.44 293 PHE A CA 1
ATOM 2298 C C . PHE A 1 293 ? -1.955 -3.112 -7.618 1.00 93.44 293 PHE A C 1
ATOM 2300 O O . PHE A 1 293 ? -1.749 -2.744 -6.462 1.00 93.44 293 PHE A O 1
ATOM 2307 N N . GLN A 1 294 ? -2.636 -2.382 -8.512 1.00 86.38 294 GLN A N 1
ATOM 2308 C CA . GLN A 1 294 ? -3.342 -1.128 -8.211 1.00 86.38 294 GLN A CA 1
ATOM 2309 C C . GLN A 1 294 ? -4.692 -1.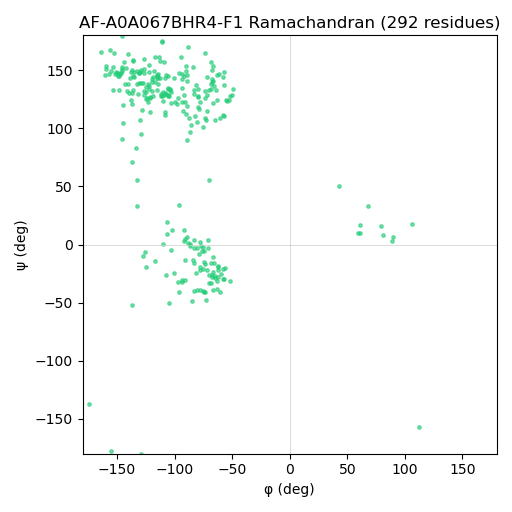044 -8.912 1.00 86.38 294 GLN A C 1
ATOM 2311 O O . GLN A 1 294 ? -4.798 -1.576 -10.042 1.00 86.38 294 GLN A O 1
#

pLDDT: mean 89.09, std 11.5, range [36.38, 98.5]

Solvent-accessible surface area (backbone atoms only — not comparable to full-atom values): 15774 Å² total; per-residue (Å²): 134,85,79,76,73,80,80,79,82,84,69,82,83,90,70,100,51,64,62,32,22,50,26,59,25,60,82,68,53,41,35,41,41,24,8,49,88,41,38,36,34,30,30,75,50,98,93,30,71,42,83,75,45,77,64,73,63,87,55,78,91,57,76,52,39,30,40,24,43,41,44,32,77,90,33,79,42,37,34,40,36,25,17,53,73,5,36,39,38,37,36,29,67,82,44,60,87,93,50,30,66,70,44,75,44,80,75,44,92,29,28,23,40,24,60,30,65,37,87,79,55,81,50,35,34,39,38,20,12,53,69,19,45,33,39,35,33,35,64,86,56,77,79,42,70,77,47,62,39,51,59,102,80,48,53,34,24,36,24,48,41,59,38,90,79,48,96,45,40,33,40,38,26,18,45,76,7,37,38,38,31,36,39,72,92,43,50,76,56,59,81,43,76,44,77,78,43,99,29,33,26,42,20,57,35,61,46,82,83,41,86,52,31,36,39,40,12,14,64,74,17,33,37,38,29,34,35,72,90,50,69,90,52,62,78,40,73,30,74,47,97,51,34,22,36,31,48,42,59,40,84,99,36,75,56,30,37,36,36,18,13,70,82,86,39,35,42,40,36,30,30,32,68,91,49,42,88,54,65,76,43,76,51,76,85,51,96,50,61,43,54,56,79,134

Mean predicted aligned error: 6.07 Å

Sequence (294 aa):
MTATRPSSVRASMEFAGPLNAVSVSSSQKLIAVGGRDVLKIIALESGGFVEKRNLRSAKSSLNFSTNDIRWHPQSDYLLATASTNGYIVIWDIQRDTAKLQKRDFKAHDRAVNRICWHPTDPNLLLSASQDGLIKLWDQRYKGKQINVFQQQKSESVRDVKFSPYGDTKFAAAFENGTVEVWELGNNKKPEITFTAHQGHILSLDWHPTQPSVIATGSRDRSVKIWDLNDVNKPKQTIALIANAGRIQWRPNCPDHIATSSSITDSSINVWDTARPFVPLACMKGHADIVSDFQ

Secondary structure (DSSP, 8-state):
---------------SS-EEEEEE-TTSSEEEEEESS-EEEEEEETTEEEEEEE---SSGGG-PPEEEEEE-TT-SSEEEEEETTSEEEEEETTS-GGG-EEEEEE--SS-EEEEEE-SS-TTEEEEEETTS-EEEEEGGGTT-EEEEE--TTPPPEEEEEE-TT-SSEEEEEETTSEEEEEETT--SS-SEEEE--SS-EEEEEE-SS-TTEEEEEETTSEEEEEETTBTTS-SEEEE-SS---EEEEPTT-TTEEEEE-SSS---EEEEETTBTTS-SEEE---SS------

Foldseek 3Di:
DDDDDPPPDDADDDDPDDWQEWEAALVSQWIWIFFQQFTFIWGQDPVGIDTDDTDDDPPPVPSFTWQYKYYQNVDRFWIWTWGQQQKIWIAGNVDDPNPRTPDMDRRDRGGFNDKEAQQPPSQWMWTFFQVLWIFIGGVVVRPDTPAIAHDPDGGGWQDKYDQNVDRFWIWIFHQQQKIFIDGNVDRHGGPDIDRRDNGGFNEKEDQQPDRQWIWTWGQVQKIFIPGNVDRPHTPFIAGHPGGFNYKDQDPPPRQKMWGWHPPDDQWIFIAGRVHRDDGPDIHDDRPDGDNDDD

Radius of gyration: 18.81 Å; Cα contacts (8 Å, |Δi|>4): 802; chains: 1; bounding box: 57×42×53 Å